Protein AF-A0A5P8MZU2-F1 (afdb_monomer)

Solvent-accessible surface area (backbone atoms only — not comparable to full-atom values): 10662 Å² total; per-residue (Å²): 140,54,66,59,59,52,41,50,42,53,51,51,53,41,40,53,37,47,75,73,67,48,86,67,67,41,42,65,72,54,52,28,72,77,60,72,51,82,67,59,71,64,50,54,49,48,49,47,51,51,34,34,77,65,49,28,29,47,77,43,78,38,92,89,39,94,90,37,60,27,39,41,60,28,73,61,26,42,52,19,61,76,69,71,58,64,85,74,77,79,74,48,75,88,65,54,61,59,54,83,59,49,71,67,55,52,49,51,46,52,52,46,51,52,52,45,49,53,51,54,73,71,43,96,62,54,73,69,55,44,52,54,37,50,53,37,51,52,50,34,56,57,39,61,74,39,98,75,48,55,50,49,59,36,51,52,48,66,64,28,71,72,46,69,72,42,90,75,39,65,64,52,53,48,52,47,50,48,56,46,54,55,38,62,76,108

Foldseek 3Di:
DALLVLLLLLLVVLLVCVVVPNPFWDWLVRSCVRSVDPDDSQSVVQSQVQCVVVVQKDWDADPPDVGIITIHGDPVNNVCNVVVNPPRPPDCLQPFDPQPDDPVLLVLLVVLLVVLLVLLVPDPDDPVLSVLLVVLSVVLNVQSPDPRRRRNVSLVSLPDPSSVPRPPSVVSNVVNVVSRNVSSVD

Radius of gyration: 19.71 Å; Cα contacts (8 Å, |Δi|>4): 193; chains: 1; bounding box: 48×36×48 Å

Nearest PDB structures (foldseek):
  8j9j-assembly1_A5  TM=4.894E-01  e=1.233E+00  Euglena gracilis
  7vzw-assembly1_H  TM=4.847E-01  e=1.595E+00  Sus scrofa
  7v2d-assembly1_H  TM=4.916E-01  e=1.861E+00  Sus scrofa
  7w4d-assembly1_H  TM=4.897E-01  e=2.171E+00  Sus scrofa
  8ba0-assembly1_V  TM=4.882E-01  e=2.955E+00  Drosophila melanogaster

pLDDT: mean 80.0, std 12.79, range [41.03, 95.12]

Mean predicted aligned error: 13.18 Å

Sequence (186 aa):
MSAKDDQIKILNYLYIRLNSGDKRYCTIPTIKKYTGLENNNQYILTLTDDLESSGLIITRQAYQMSGGRLFQITAAGFDAVQRGDIPVRADSAAWTGRFNLSEYQKSEIRRILREIRLVIESAKLSNAHTANAMALIESAEKLIETPDPLWPEIMRLLRSPTLAGVTGIAGLLMAIVQILMAAASS

Structure (mmCIF, N/CA/C/O backbone):
data_AF-A0A5P8MZU2-F1
#
_entry.id   AF-A0A5P8MZU2-F1
#
loop_
_atom_site.group_PDB
_atom_site.id
_atom_site.type_symbol
_atom_site.label_atom_id
_atom_site.label_alt_id
_atom_site.label_comp_id
_atom_site.label_asym_id
_atom_site.label_entity_id
_atom_site.label_seq_id
_atom_site.pdbx_PDB_ins_code
_atom_site.Cartn_x
_atom_site.Cartn_y
_atom_site.Cartn_z
_atom_site.occupancy
_atom_site.B_iso_or_equiv
_atom_site.auth_seq_id
_atom_site.auth_comp_id
_atom_site.auth_asym_id
_atom_site.auth_atom_id
_atom_site.pdbx_PDB_model_num
ATOM 1 N N . MET A 1 1 ? -0.187 -9.182 15.023 1.00 57.59 1 MET A N 1
ATOM 2 C CA . MET A 1 1 ? -1.099 -8.118 14.537 1.00 57.59 1 MET A CA 1
ATOM 3 C C . MET A 1 1 ? -1.427 -8.373 13.076 1.00 57.59 1 MET A C 1
ATOM 5 O O . MET A 1 1 ? -0.521 -8.269 12.249 1.00 57.59 1 MET A O 1
ATOM 9 N N . SER A 1 2 ? -2.670 -8.731 12.744 1.00 74.00 2 SER A N 1
ATOM 10 C CA . SER A 1 2 ? -3.089 -8.913 11.346 1.00 74.00 2 SER A CA 1
ATOM 11 C C . SER A 1 2 ? -3.746 -7.639 10.799 1.00 74.00 2 SER A C 1
ATOM 13 O O . SER A 1 2 ? -4.373 -6.892 11.545 1.00 74.00 2 SER A O 1
ATOM 15 N N . ALA A 1 3 ? -3.605 -7.377 9.497 1.00 75.69 3 ALA A N 1
ATOM 16 C CA . ALA A 1 3 ? -4.262 -6.232 8.858 1.00 75.69 3 ALA A CA 1
ATOM 17 C C . ALA A 1 3 ? -5.790 -6.301 8.959 1.00 75.69 3 ALA A C 1
ATOM 19 O O . ALA A 1 3 ? -6.444 -5.270 9.085 1.00 75.69 3 ALA A O 1
ATOM 20 N N . LYS A 1 4 ? -6.338 -7.520 9.000 1.00 81.25 4 LYS A N 1
ATOM 21 C C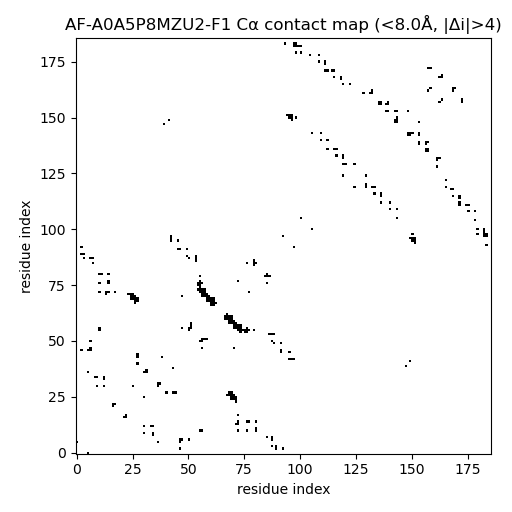A . LYS A 1 4 ? -7.753 -7.769 9.261 1.00 81.25 4 LYS A CA 1
ATOM 22 C C . LYS A 1 4 ? -8.168 -7.243 10.636 1.00 81.25 4 LYS A C 1
ATOM 24 O O . LYS A 1 4 ? -9.166 -6.536 10.735 1.00 81.25 4 LYS A O 1
ATOM 29 N N . ASP A 1 5 ? -7.397 -7.540 11.683 1.00 84.75 5 ASP A N 1
ATOM 30 C CA . ASP A 1 5 ? -7.691 -7.048 13.037 1.00 84.75 5 ASP A CA 1
ATOM 31 C C . ASP A 1 5 ? -7.644 -5.518 13.092 1.00 84.75 5 ASP A C 1
ATOM 33 O O . ASP A 1 5 ? -8.485 -4.884 13.727 1.00 84.75 5 ASP A O 1
ATOM 37 N N . ASP A 1 6 ? -6.684 -4.914 12.394 1.00 88.12 6 ASP A N 1
ATOM 38 C CA . ASP A 1 6 ? -6.532 -3.461 12.358 1.00 88.12 6 ASP A CA 1
ATOM 39 C C . ASP A 1 6 ? -7.652 -2.788 11.540 1.00 88.12 6 ASP A C 1
ATOM 41 O O . ASP A 1 6 ? -8.181 -1.760 11.961 1.00 88.12 6 ASP A O 1
ATOM 45 N N . GLN A 1 7 ? -8.106 -3.397 10.439 1.00 87.62 7 GLN A N 1
ATOM 46 C CA . GLN A 1 7 ? -9.302 -2.971 9.695 1.00 87.62 7 GLN A CA 1
ATOM 47 C C . GLN A 1 7 ? -10.560 -3.030 10.561 1.00 87.62 7 GLN A C 1
ATOM 49 O O . GLN A 1 7 ? -11.345 -2.081 10.577 1.00 87.62 7 GLN A O 1
ATOM 54 N N . ILE A 1 8 ? -10.727 -4.110 11.328 1.00 91.12 8 ILE A N 1
ATOM 55 C CA . ILE A 1 8 ? -11.845 -4.267 12.264 1.00 91.12 8 ILE A CA 1
ATOM 56 C C . ILE A 1 8 ? -11.788 -3.190 13.352 1.00 91.12 8 ILE A C 1
ATOM 58 O O . ILE A 1 8 ? -12.814 -2.586 13.660 1.00 91.12 8 ILE A O 1
ATOM 62 N N . LYS A 1 9 ? -10.608 -2.882 13.905 1.00 93.00 9 LYS A N 1
ATOM 63 C CA . LYS A 1 9 ? -10.446 -1.784 14.877 1.00 93.00 9 LYS A CA 1
ATOM 64 C C . LYS A 1 9 ? -10.861 -0.436 14.295 1.00 93.00 9 LYS A C 1
ATOM 66 O O . LYS A 1 9 ? -11.576 0.311 14.961 1.00 93.00 9 LYS A O 1
ATOM 71 N N . ILE A 1 10 ? -10.434 -0.132 13.067 1.00 92.88 10 ILE A N 1
ATOM 72 C CA . ILE A 1 10 ? -10.809 1.109 12.378 1.00 92.88 10 ILE A CA 1
ATOM 73 C C . ILE A 1 10 ? -12.328 1.164 12.188 1.00 92.88 10 ILE A C 1
ATOM 75 O O . ILE A 1 10 ? -12.949 2.146 12.591 1.00 92.88 10 ILE A O 1
ATOM 79 N N . LEU A 1 11 ? -12.944 0.109 11.649 1.00 93.56 11 LEU A N 1
ATOM 80 C CA . LEU A 1 11 ? -14.395 0.047 11.452 1.00 93.56 11 LEU A CA 1
ATOM 81 C C . LEU A 1 11 ? -15.176 0.192 12.757 1.00 93.56 11 LEU A C 1
ATOM 83 O O . LEU A 1 11 ? -16.101 0.998 12.819 1.00 93.56 11 LEU A O 1
ATOM 87 N N . ASN A 1 12 ? -14.782 -0.531 13.806 1.00 94.62 12 ASN A N 1
ATOM 88 C CA . ASN A 1 12 ? -15.423 -0.453 15.118 1.00 94.62 12 ASN A CA 1
ATOM 89 C C . ASN A 1 12 ? -15.339 0.956 15.704 1.00 94.62 12 ASN A C 1
ATOM 91 O O . ASN A 1 12 ? -16.318 1.459 16.252 1.00 94.62 12 ASN A O 1
ATOM 95 N N . TYR A 1 13 ? -14.195 1.623 15.558 1.00 95.12 13 TYR A N 1
ATOM 96 C CA . TYR A 1 13 ? -14.050 3.009 15.985 1.00 95.12 13 TYR A CA 1
ATOM 97 C C . TYR A 1 13 ? -15.006 3.948 15.232 1.00 95.12 13 TYR A C 1
ATOM 99 O O . TYR A 1 13 ? -15.692 4.763 15.857 1.00 95.12 13 TYR A O 1
ATOM 107 N N . LEU A 1 14 ? -15.090 3.824 13.904 1.00 94.50 14 LEU A N 1
ATOM 108 C CA . LEU A 1 14 ? -15.996 4.644 13.096 1.00 94.50 14 LEU A CA 1
ATOM 109 C C . LEU A 1 14 ? -17.471 4.354 13.416 1.00 94.50 14 LEU A C 1
ATOM 111 O O . LEU A 1 14 ? -18.270 5.287 13.496 1.00 94.50 14 LEU A O 1
ATOM 115 N N . TYR A 1 15 ? -17.811 3.086 13.655 1.00 94.31 15 TYR A N 1
ATOM 116 C CA . TYR A 1 15 ? -19.133 2.652 14.100 1.00 94.31 15 TYR A CA 1
ATOM 117 C C . TYR A 1 15 ? -19.507 3.287 15.442 1.00 94.31 15 TYR A C 1
ATOM 119 O O . TYR A 1 15 ? -20.537 3.951 15.526 1.00 94.31 15 TYR A O 1
ATOM 127 N N . ILE A 1 16 ? -18.657 3.155 16.470 1.00 93.81 16 ILE A N 1
ATOM 128 C CA . ILE A 1 16 ? -18.913 3.713 17.808 1.00 93.81 16 ILE A CA 1
ATOM 129 C C . ILE A 1 16 ? -19.152 5.220 17.723 1.00 93.81 16 ILE A C 1
ATOM 131 O O . ILE A 1 16 ? -20.052 5.732 18.383 1.00 93.81 16 ILE A O 1
ATOM 135 N N . ARG A 1 17 ? -18.378 5.932 16.895 1.00 92.06 17 ARG A N 1
ATOM 136 C CA . ARG A 1 17 ? -18.547 7.378 16.705 1.00 92.06 17 ARG A CA 1
ATOM 137 C C . ARG A 1 17 ? -19.864 7.751 16.053 1.00 92.06 17 ARG A C 1
ATOM 139 O O . ARG A 1 17 ? -20.526 8.669 16.530 1.00 92.06 17 ARG A O 1
ATOM 146 N N . LEU A 1 18 ? -20.248 7.060 14.983 1.00 91.44 18 LEU A N 1
ATOM 147 C CA . LEU A 1 18 ? -21.517 7.359 14.333 1.00 91.44 18 LEU A CA 1
ATOM 148 C C . LEU A 1 18 ? -22.696 6.988 15.246 1.00 91.44 18 LEU A C 1
ATOM 150 O O . LEU A 1 18 ? -23.641 7.766 15.366 1.00 91.44 18 LEU A O 1
ATOM 154 N N . ASN A 1 19 ? -22.600 5.853 15.946 1.00 91.75 19 ASN A N 1
ATOM 155 C CA . ASN A 1 19 ? -23.609 5.375 16.890 1.00 91.75 19 ASN A CA 1
ATOM 156 C C . ASN A 1 19 ? -23.753 6.287 18.123 1.00 91.75 19 ASN A C 1
ATOM 158 O O . ASN A 1 19 ? -24.846 6.422 18.663 1.00 91.75 19 ASN A O 1
ATOM 162 N N . SER A 1 20 ? -22.680 6.964 18.547 1.00 90.38 20 SER A N 1
ATOM 163 C CA . SER A 1 20 ? -22.725 7.977 19.613 1.00 90.38 20 SER A CA 1
ATOM 164 C C . SER A 1 20 ? -23.193 9.361 19.138 1.00 90.38 20 SER A C 1
ATOM 166 O O . SER A 1 20 ? -23.252 10.296 19.935 1.00 90.38 20 SER A O 1
ATOM 168 N N . GLY A 1 21 ? -23.552 9.500 17.857 1.00 87.00 21 GLY A N 1
ATOM 169 C CA . GLY A 1 21 ? -24.103 10.723 17.271 1.00 87.00 21 GLY A CA 1
ATOM 170 C C . GLY A 1 21 ? -23.078 11.650 16.608 1.00 87.00 21 GLY A C 1
ATOM 171 O O . GLY A 1 21 ? -23.464 12.697 16.083 1.00 87.00 21 GLY A O 1
ATOM 172 N N . ASP A 1 22 ? -21.790 11.292 16.570 1.00 87.69 22 ASP A N 1
ATOM 173 C CA . ASP A 1 22 ? -20.762 12.089 15.896 1.00 87.69 22 ASP A CA 1
ATOM 174 C C . ASP A 1 22 ? -20.708 11.776 14.393 1.00 87.69 22 ASP A C 1
ATOM 176 O O . ASP A 1 22 ? -20.112 10.799 13.943 1.00 87.69 22 ASP A O 1
ATOM 180 N N . LYS A 1 23 ? -21.324 12.658 13.600 1.00 85.31 23 LYS A N 1
ATOM 181 C CA . LYS A 1 23 ? -21.422 12.541 12.136 1.00 85.31 23 LYS A CA 1
ATOM 182 C C . LYS A 1 23 ? -20.243 13.164 11.381 1.00 85.31 23 LYS A C 1
ATOM 184 O O . LYS A 1 23 ? -20.313 13.304 10.160 1.00 85.31 23 LYS A O 1
ATOM 189 N N . ARG A 1 24 ? -19.184 13.602 12.067 1.00 84.38 24 ARG A N 1
ATOM 190 C CA . ARG A 1 24 ? -18.033 14.242 11.412 1.00 84.38 24 ARG A CA 1
ATOM 191 C C . ARG A 1 24 ? -17.098 13.199 10.819 1.00 84.38 24 ARG A C 1
ATOM 193 O O . ARG A 1 24 ? -16.871 12.145 11.408 1.00 84.38 24 ARG A O 1
ATOM 200 N N . TYR A 1 25 ? -16.477 13.552 9.701 1.00 87.56 25 TYR A N 1
ATOM 201 C CA . TYR A 1 25 ? -15.372 12.772 9.169 1.00 87.56 25 TYR A CA 1
ATOM 202 C C . TYR A 1 25 ? -14.169 12.813 10.122 1.00 87.56 25 TYR A C 1
ATOM 204 O O . TYR A 1 25 ? -13.961 13.786 10.853 1.00 87.56 25 TYR A O 1
ATOM 212 N N . CYS A 1 26 ? -13.353 11.765 10.106 1.00 88.62 26 CYS A N 1
ATOM 213 C CA . CYS A 1 26 ? -12.133 11.671 10.897 1.00 88.62 26 CYS A CA 1
ATOM 214 C C . CYS A 1 26 ? -10.877 11.745 10.032 1.00 88.62 26 CYS A C 1
ATOM 216 O O . CYS A 1 26 ? -10.901 11.417 8.854 1.00 88.62 26 CYS A O 1
ATOM 218 N N . THR A 1 27 ? -9.763 12.132 10.643 1.00 89.62 27 THR A N 1
ATOM 219 C CA . THR A 1 27 ? -8.429 12.118 10.030 1.00 89.62 27 THR A CA 1
ATOM 220 C C . THR A 1 27 ? -7.620 10.918 10.528 1.00 89.62 27 THR A C 1
ATOM 222 O O . THR A 1 27 ? -7.941 10.345 11.573 1.00 89.62 27 THR A O 1
ATOM 225 N N . ILE A 1 28 ? -6.523 10.580 9.841 1.00 88.12 28 ILE A N 1
ATOM 226 C CA . ILE A 1 28 ? -5.594 9.516 10.270 1.00 88.12 28 ILE A CA 1
ATOM 227 C C . ILE A 1 28 ? -5.093 9.721 11.711 1.00 88.12 28 ILE A C 1
ATOM 229 O O . ILE A 1 28 ? -5.202 8.775 12.488 1.00 88.12 28 ILE A O 1
ATOM 233 N N . PRO A 1 29 ? -4.626 10.919 12.137 1.00 88.88 29 PRO A N 1
ATOM 234 C CA . PRO A 1 29 ? -4.218 11.134 13.529 1.00 88.88 29 PRO A CA 1
ATOM 235 C C . PRO A 1 29 ? -5.313 10.794 14.541 1.00 88.88 29 PRO A C 1
ATOM 237 O O . PRO A 1 29 ? -5.033 10.265 15.615 1.00 88.88 29 PRO A O 1
ATOM 240 N N . THR A 1 30 ? -6.571 11.064 14.187 1.00 89.81 30 THR A N 1
ATOM 241 C CA . THR A 1 30 ? -7.709 10.754 15.053 1.00 89.81 30 THR A CA 1
ATOM 242 C C . THR A 1 30 ? -7.935 9.244 15.107 1.00 89.81 30 THR A C 1
ATOM 244 O O . THR A 1 30 ? -8.058 8.692 16.195 1.00 89.81 30 THR A O 1
ATOM 247 N N . ILE A 1 31 ? -7.918 8.556 13.961 1.00 91.00 31 ILE A N 1
ATOM 248 C CA . ILE A 1 31 ? -8.012 7.090 13.909 1.00 91.00 31 ILE A CA 1
ATOM 249 C C . ILE A 1 31 ? -6.915 6.461 14.775 1.00 91.00 31 ILE A C 1
ATOM 251 O O . ILE A 1 31 ? -7.237 5.674 15.663 1.00 91.00 31 ILE A O 1
ATOM 255 N N . LYS A 1 32 ? -5.647 6.850 14.592 1.00 91.38 32 LYS A N 1
ATOM 256 C CA . LYS A 1 32 ? -4.513 6.328 15.374 1.00 91.38 32 LYS A CA 1
ATOM 257 C C . LYS A 1 32 ? -4.725 6.510 16.878 1.00 91.38 32 LYS A C 1
ATOM 259 O O . LYS A 1 32 ? -4.676 5.536 17.624 1.00 91.38 32 LYS A O 1
ATOM 264 N N . LYS A 1 33 ? -5.079 7.730 17.302 1.00 92.12 33 LYS A N 1
ATOM 265 C CA . LYS A 1 33 ? -5.319 8.076 18.713 1.00 92.12 33 LYS A CA 1
ATOM 266 C C . LYS A 1 33 ? -6.355 7.176 19.396 1.00 92.12 33 LYS A C 1
ATOM 268 O O . LYS A 1 33 ? -6.180 6.851 20.563 1.00 92.12 33 LYS A O 1
ATOM 273 N N . TYR A 1 34 ? -7.437 6.811 18.707 1.00 92.94 34 TYR A N 1
ATOM 274 C CA . TYR A 1 34 ? -8.542 6.056 19.315 1.00 92.94 34 TYR A CA 1
ATOM 275 C C . TYR A 1 34 ? -8.505 4.547 19.047 1.00 92.94 34 TYR A C 1
ATOM 277 O O . TYR A 1 34 ? -9.192 3.798 19.734 1.00 92.94 34 TYR A O 1
ATOM 285 N N . THR A 1 35 ? -7.717 4.092 18.073 1.00 91.62 35 THR A N 1
ATOM 286 C CA . THR A 1 35 ? -7.541 2.660 17.775 1.00 91.62 35 THR A CA 1
ATOM 287 C C . THR A 1 35 ? -6.270 2.071 18.391 1.00 91.62 35 THR A C 1
ATOM 289 O O . THR A 1 35 ? -6.135 0.848 18.437 1.00 91.62 35 THR A O 1
ATOM 292 N N . GLY A 1 36 ? -5.338 2.917 18.855 1.00 89.56 36 GLY A N 1
ATOM 293 C CA . GLY A 1 36 ? -4.021 2.494 19.344 1.00 89.56 36 GLY A CA 1
ATOM 294 C C . GLY A 1 36 ? -3.119 1.940 18.236 1.00 89.56 36 GLY A C 1
ATOM 295 O O . GLY A 1 36 ? -2.187 1.189 18.510 1.00 89.56 36 GLY A O 1
ATOM 296 N N . LEU A 1 37 ? -3.434 2.239 16.970 1.00 86.56 37 LEU A N 1
ATOM 297 C CA . LEU A 1 37 ? -2.608 1.850 15.834 1.00 86.56 37 LEU A CA 1
ATOM 298 C C . LEU A 1 37 ? -1.420 2.806 15.730 1.00 86.56 37 LEU A C 1
ATOM 300 O O . LEU A 1 37 ? -1.577 3.963 15.343 1.00 86.56 37 LEU A O 1
ATOM 304 N N . GLU A 1 38 ? -0.230 2.304 16.045 1.00 83.62 38 GLU A N 1
ATOM 305 C CA . GLU A 1 38 ? 1.019 3.077 15.997 1.00 83.62 38 GLU A CA 1
ATOM 306 C C . GLU A 1 38 ? 1.681 3.076 14.611 1.00 83.62 38 GLU A C 1
ATOM 308 O O . GLU A 1 38 ? 2.630 3.819 14.363 1.00 83.62 38 GLU A O 1
ATOM 313 N N . ASN A 1 39 ? 1.146 2.291 13.674 1.00 81.25 39 ASN A N 1
ATOM 314 C CA . ASN A 1 39 ? 1.649 2.176 12.309 1.00 81.25 39 ASN A CA 1
ATOM 315 C C . ASN A 1 39 ? 1.709 3.529 11.576 1.00 81.25 39 ASN A C 1
ATOM 317 O O . ASN A 1 39 ? 1.030 4.501 11.930 1.00 81.25 39 ASN A O 1
ATOM 321 N N . ASN A 1 40 ? 2.521 3.591 10.521 1.00 77.12 40 ASN A N 1
ATOM 322 C CA . ASN A 1 40 ? 2.642 4.788 9.696 1.00 77.12 40 ASN A CA 1
ATOM 323 C C . ASN A 1 40 ? 1.296 5.193 9.053 1.00 77.12 40 ASN A C 1
ATOM 325 O O . ASN A 1 40 ? 0.340 4.418 8.967 1.00 77.12 40 ASN A O 1
ATOM 329 N N . ASN A 1 41 ? 1.204 6.445 8.601 1.00 80.56 41 ASN A N 1
ATOM 330 C CA . ASN A 1 41 ? -0.030 6.954 7.998 1.00 80.56 41 ASN A CA 1
ATOM 331 C C . ASN A 1 41 ? -0.386 6.212 6.700 1.00 80.56 41 ASN A C 1
ATOM 333 O O . ASN A 1 41 ? -1.566 6.061 6.398 1.00 80.56 41 ASN A O 1
ATOM 337 N N . GLN A 1 42 ? 0.615 5.717 5.967 1.00 73.00 42 GLN A N 1
ATOM 338 C CA . GLN A 1 42 ? 0.420 4.974 4.723 1.00 73.00 42 GLN A CA 1
ATOM 339 C C . GLN A 1 42 ? -0.269 3.624 4.947 1.00 73.00 42 GLN A C 1
ATOM 341 O O . GLN A 1 42 ? -1.123 3.212 4.162 1.00 73.00 42 GLN A O 1
ATOM 346 N N . TYR A 1 43 ? 0.052 2.95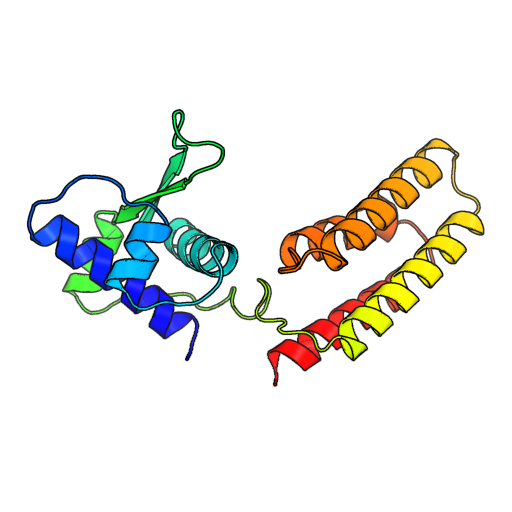8 6.050 1.00 76.25 43 TYR A N 1
ATOM 347 C CA . TYR A 1 43 ? -0.611 1.737 6.468 1.00 76.25 43 TYR A CA 1
ATOM 348 C C . TYR A 1 43 ? -2.089 2.003 6.727 1.00 76.25 43 TYR A C 1
ATOM 350 O O . TYR A 1 43 ? -2.941 1.324 6.165 1.00 76.25 43 TYR A O 1
ATOM 358 N N . ILE A 1 44 ? -2.406 3.049 7.497 1.00 83.88 44 ILE A N 1
ATOM 359 C CA . ILE A 1 44 ? -3.798 3.429 7.764 1.00 83.88 44 ILE A CA 1
ATOM 360 C C . ILE A 1 44 ? -4.524 3.810 6.467 1.00 83.88 44 ILE A C 1
ATOM 362 O O . ILE A 1 44 ? -5.667 3.395 6.275 1.00 83.88 44 ILE A O 1
ATOM 366 N N . LEU A 1 45 ? -3.866 4.538 5.556 1.00 82.88 45 LEU A N 1
ATOM 367 C CA . LEU A 1 45 ? -4.415 4.850 4.230 1.00 82.88 45 LEU A CA 1
ATOM 368 C C . LEU A 1 45 ? -4.761 3.589 3.455 1.00 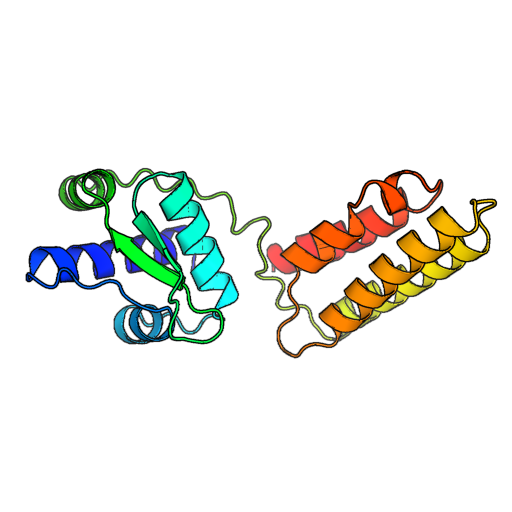82.88 45 LEU A C 1
ATOM 370 O O . LEU A 1 45 ? -5.859 3.480 2.934 1.00 82.88 45 LEU A O 1
ATOM 374 N N . THR A 1 46 ? -3.879 2.602 3.469 1.00 77.00 46 THR A N 1
ATOM 375 C CA . THR A 1 46 ? -4.151 1.360 2.759 1.00 77.00 46 THR A CA 1
ATOM 376 C C . THR A 1 46 ? -5.315 0.591 3.375 1.00 77.00 46 THR A C 1
ATOM 378 O O . THR A 1 46 ? -6.226 0.173 2.668 1.00 77.00 46 THR A O 1
ATOM 381 N N . LEU A 1 47 ? -5.331 0.433 4.703 1.00 83.31 47 LEU A N 1
ATOM 382 C CA . LEU A 1 47 ? -6.446 -0.250 5.359 1.00 83.31 47 LEU A CA 1
ATOM 383 C C . LEU A 1 47 ? -7.772 0.447 5.044 1.00 83.31 47 LEU A C 1
ATOM 385 O O . LEU A 1 47 ? -8.790 -0.214 4.883 1.00 83.31 47 LEU A O 1
ATOM 389 N N . THR A 1 48 ? -7.757 1.776 4.953 1.00 86.31 48 THR A N 1
ATOM 390 C CA . THR A 1 48 ? -8.943 2.565 4.613 1.00 86.31 48 THR A CA 1
ATOM 391 C C . THR A 1 48 ? -9.308 2.487 3.128 1.00 86.31 48 THR A C 1
ATOM 393 O O . THR A 1 48 ? -10.497 2.419 2.837 1.00 86.31 48 THR A O 1
ATOM 396 N N . ASP A 1 49 ? -8.349 2.380 2.209 1.00 82.75 49 ASP A N 1
ATOM 397 C CA . ASP A 1 49 ? -8.605 2.124 0.782 1.00 82.75 49 ASP A CA 1
ATOM 398 C C . ASP A 1 49 ? -9.292 0.764 0.554 1.00 82.75 49 ASP A C 1
ATOM 400 O O . ASP A 1 49 ? -10.218 0.658 -0.252 1.00 82.75 49 ASP A O 1
ATOM 404 N N . ASP A 1 50 ? -8.913 -0.269 1.309 1.00 82.25 50 ASP A N 1
ATOM 405 C CA . ASP A 1 50 ? -9.553 -1.593 1.238 1.00 82.25 50 ASP A CA 1
ATOM 406 C C . ASP A 1 50 ? -10.996 -1.560 1.739 1.00 82.25 50 ASP A C 1
ATOM 408 O O . ASP A 1 50 ? -11.909 -2.156 1.155 1.00 82.25 50 ASP A O 1
ATOM 412 N N . LEU A 1 51 ? -11.199 -0.855 2.853 1.00 87.12 51 LEU A N 1
ATOM 413 C CA . LEU A 1 51 ? -12.509 -0.656 3.453 1.00 87.12 51 LEU A CA 1
ATOM 414 C C . LEU A 1 51 ? -13.408 0.187 2.541 1.00 87.12 51 LEU A C 1
ATOM 416 O O . LEU A 1 51 ? -14.605 -0.087 2.453 1.00 87.12 51 LEU A O 1
ATOM 420 N N . GLU A 1 52 ? -12.846 1.181 1.852 1.00 86.69 52 GLU A N 1
ATOM 421 C CA . GLU A 1 52 ? -13.543 2.003 0.860 1.00 86.69 52 GLU A CA 1
ATOM 422 C C . GLU A 1 52 ? -13.911 1.174 -0.375 1.00 86.69 52 GLU A C 1
ATOM 424 O O . GLU A 1 52 ? -15.063 1.187 -0.802 1.00 86.69 52 GLU A O 1
ATOM 429 N N . SER A 1 53 ? -12.978 0.367 -0.888 1.00 79.25 53 SER A N 1
ATOM 430 C CA . SER A 1 53 ? -13.209 -0.549 -2.016 1.00 79.25 53 SER A CA 1
ATOM 431 C C . SER A 1 53 ? -14.279 -1.600 -1.707 1.00 79.25 53 SER A C 1
ATOM 433 O O . SER A 1 53 ? -15.015 -2.031 -2.594 1.00 79.25 53 SER A O 1
ATOM 435 N N . SER A 1 54 ? -14.399 -1.989 -0.436 1.00 82.12 54 SER A N 1
ATOM 436 C CA . SER A 1 54 ? -15.450 -2.886 0.063 1.00 82.12 54 SER A CA 1
ATOM 437 C C . SER A 1 54 ? -16.767 -2.157 0.377 1.00 82.12 54 SER A C 1
ATOM 439 O O . SER A 1 54 ? -17.724 -2.781 0.831 1.00 82.12 54 SER A O 1
ATOM 441 N N . GLY A 1 55 ? -16.829 -0.838 0.170 1.00 84.19 55 GLY A N 1
ATOM 442 C CA . GLY A 1 55 ? -18.004 -0.004 0.421 1.00 84.19 55 GLY A CA 1
ATOM 443 C C . GLY A 1 55 ? -18.340 0.199 1.900 1.00 84.19 55 GLY A C 1
ATOM 444 O O . GLY A 1 55 ? -19.434 0.667 2.210 1.00 84.19 55 GLY A O 1
ATOM 445 N N . LEU A 1 56 ? -17.438 -0.150 2.823 1.00 89.94 56 LEU A N 1
ATOM 446 C CA . LEU A 1 56 ? -17.663 -0.086 4.274 1.00 89.94 56 LEU A CA 1
ATOM 447 C C . LEU A 1 56 ? -17.367 1.305 4.849 1.00 89.94 56 LEU A C 1
ATOM 449 O O . LEU A 1 56 ? -17.936 1.698 5.869 1.00 89.94 56 LEU A O 1
ATOM 453 N N . ILE A 1 57 ? -16.503 2.072 4.185 1.00 92.25 57 ILE A N 1
ATOM 454 C CA . ILE A 1 57 ? -16.241 3.477 4.510 1.00 92.25 57 ILE A CA 1
ATOM 455 C C . ILE A 1 57 ? -16.314 4.345 3.252 1.00 92.25 57 ILE A C 1
ATOM 457 O O . ILE A 1 57 ? -16.284 3.842 2.134 1.00 92.25 57 ILE A O 1
ATOM 461 N N . ILE A 1 58 ? -16.391 5.656 3.447 1.00 88.12 58 ILE A N 1
ATOM 462 C CA . ILE A 1 58 ? -16.276 6.667 2.398 1.00 88.12 58 ILE A CA 1
ATOM 463 C C . ILE A 1 58 ? -15.149 7.639 2.742 1.00 88.12 58 ILE A C 1
ATOM 465 O O . ILE A 1 58 ? -15.005 8.036 3.908 1.00 88.12 58 ILE A O 1
ATOM 469 N N . THR A 1 59 ? -14.374 8.050 1.732 1.00 86.94 59 THR A N 1
ATOM 470 C CA . THR A 1 59 ? -13.345 9.080 1.888 1.00 86.9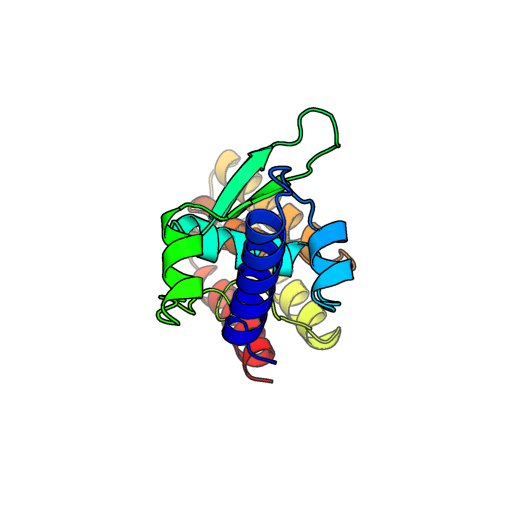4 59 THR A CA 1
ATOM 471 C C . THR A 1 59 ? -13.711 10.410 1.229 1.00 86.94 59 THR A C 1
ATOM 473 O O . THR A 1 59 ? -14.449 10.482 0.247 1.00 86.94 59 THR A O 1
ATOM 476 N N . ARG A 1 60 ? -13.205 11.511 1.793 1.00 82.12 60 ARG A N 1
ATOM 477 C CA . ARG A 1 60 ? -13.231 12.850 1.184 1.00 82.12 60 ARG A CA 1
ATOM 478 C C . ARG A 1 60 ? -11.856 13.495 1.274 1.00 82.12 60 ARG A C 1
ATOM 480 O O . ARG A 1 60 ? -11.119 13.258 2.229 1.00 82.12 60 ARG A O 1
ATOM 487 N N . GLN A 1 61 ? -11.517 14.349 0.313 1.00 76.12 61 GLN A N 1
ATOM 488 C CA . GLN A 1 61 ? -10.325 15.187 0.437 1.00 76.12 61 GLN A CA 1
ATOM 489 C C . GLN A 1 61 ? -10.573 16.348 1.406 1.00 76.12 61 GLN A C 1
ATOM 491 O O . GLN A 1 61 ? -11.609 17.014 1.352 1.00 76.12 61 GLN A O 1
ATOM 496 N N . ALA A 1 62 ? -9.614 16.601 2.295 1.00 69.38 62 ALA A N 1
ATOM 497 C CA . ALA A 1 62 ? -9.610 17.775 3.153 1.00 69.38 62 ALA A CA 1
ATOM 498 C C . ALA A 1 62 ? -9.046 18.973 2.375 1.00 69.38 62 ALA A C 1
ATOM 500 O O . ALA A 1 62 ? -7.843 19.202 2.367 1.00 69.38 62 ALA A O 1
ATOM 501 N N . TYR A 1 63 ? -9.910 19.779 1.755 1.00 49.72 63 TYR A N 1
ATOM 502 C CA . TYR A 1 63 ? -9.489 20.962 0.983 1.00 49.72 63 TYR A CA 1
ATOM 503 C C . TYR A 1 63 ? -8.700 22.012 1.794 1.00 49.72 63 TYR A C 1
ATOM 505 O O . TYR A 1 63 ? -8.009 22.839 1.210 1.00 49.72 63 TYR A O 1
ATOM 513 N N . GLN A 1 64 ? -8.787 21.990 3.129 1.00 49.72 64 GLN A N 1
ATOM 514 C CA . GLN A 1 64 ? -8.116 22.946 4.024 1.00 49.72 64 GLN A CA 1
ATOM 515 C C . GLN A 1 64 ? -6.882 22.377 4.743 1.00 49.72 64 GLN A C 1
ATOM 517 O O . GLN A 1 64 ? -6.179 23.118 5.423 1.00 49.72 64 GLN A O 1
ATOM 522 N N . MET A 1 65 ? -6.598 21.079 4.609 1.00 48.66 65 MET A N 1
ATOM 523 C CA . MET A 1 65 ? -5.424 20.447 5.213 1.00 48.66 65 MET A CA 1
ATOM 524 C C . MET A 1 65 ? -4.566 19.878 4.092 1.00 48.66 65 MET A C 1
ATOM 526 O O . MET A 1 65 ? -5.011 18.963 3.408 1.00 48.66 65 MET A O 1
ATOM 530 N N . SER A 1 66 ? -3.356 20.414 3.914 1.00 41.03 66 SER A N 1
ATOM 531 C CA . SER A 1 66 ? -2.353 19.926 2.956 1.00 41.03 66 SER A CA 1
ATOM 532 C C . SER A 1 66 ? -2.362 18.388 2.860 1.00 41.03 66 SER A C 1
ATOM 534 O O . SER A 1 66 ? -1.926 17.702 3.783 1.00 41.03 66 SER A O 1
ATOM 536 N N . GLY A 1 67 ? -2.946 17.850 1.781 1.00 51.66 67 GLY A N 1
ATOM 537 C CA . GLY A 1 67 ? -2.944 16.420 1.445 1.00 51.66 67 GLY A CA 1
ATOM 538 C C . GLY A 1 67 ? -3.739 15.466 2.354 1.00 51.66 67 GLY A C 1
ATOM 539 O O . GLY A 1 67 ? -3.551 14.256 2.251 1.00 51.66 67 GLY A O 1
ATOM 540 N N . GLY A 1 68 ? -4.606 15.948 3.250 1.00 65.31 68 GLY A N 1
ATOM 541 C CA . GLY A 1 68 ? -5.323 15.078 4.195 1.00 65.31 68 GLY A CA 1
ATOM 542 C C . GLY A 1 68 ? -6.542 14.358 3.594 1.00 65.31 68 GLY A C 1
ATOM 543 O O . GLY A 1 68 ? -7.374 14.985 2.940 1.00 65.31 68 GLY A O 1
ATOM 544 N N . ARG A 1 69 ? -6.712 13.057 3.876 1.00 80.44 69 ARG A N 1
ATOM 545 C CA . ARG A 1 69 ? -7.970 12.315 3.650 1.00 80.44 69 ARG A CA 1
ATOM 546 C C . ARG A 1 69 ? -8.832 12.280 4.916 1.00 80.44 69 ARG A C 1
ATOM 548 O O . ARG A 1 69 ? -8.329 12.185 6.038 1.00 80.44 69 ARG A O 1
ATOM 555 N N . LEU A 1 70 ? -10.138 12.379 4.703 1.00 88.50 70 LEU A N 1
ATOM 556 C CA . LEU A 1 70 ? -11.198 12.345 5.700 1.00 88.50 70 LEU A CA 1
ATOM 557 C C . LEU A 1 70 ? -12.000 11.056 5.537 1.00 88.50 70 LEU A C 1
ATOM 559 O O . LEU A 1 70 ? -12.378 10.742 4.416 1.00 88.50 70 LEU A O 1
ATOM 563 N N . PHE A 1 71 ? -12.297 10.349 6.626 1.00 91.81 71 PHE A N 1
ATOM 564 C CA . PHE A 1 71 ? -12.952 9.033 6.597 1.00 91.81 71 PHE A CA 1
ATOM 565 C C . PHE A 1 71 ? -14.261 9.040 7.390 1.00 91.81 71 PHE A C 1
ATOM 567 O O . PHE A 1 71 ? -14.365 9.710 8.420 1.00 91.81 71 PHE A O 1
ATOM 574 N N . GLN A 1 72 ? -15.252 8.282 6.931 1.00 93.06 72 GLN A N 1
ATOM 575 C CA . GLN A 1 72 ? -16.514 8.049 7.635 1.00 93.06 72 GLN A CA 1
ATOM 576 C C . GLN A 1 72 ? -17.055 6.656 7.289 1.00 93.06 72 GLN A C 1
ATOM 578 O O . GLN A 1 72 ? -16.842 6.177 6.181 1.00 93.06 72 GLN A O 1
ATOM 583 N N . ILE A 1 73 ? -17.753 6.001 8.219 1.00 94.12 73 ILE A N 1
ATOM 584 C CA . ILE A 1 73 ? -18.418 4.717 7.952 1.00 94.12 73 ILE A CA 1
ATOM 585 C C . ILE A 1 73 ? -19.647 4.912 7.054 1.00 94.12 73 ILE A C 1
ATOM 587 O O . ILE A 1 73 ? -20.373 5.898 7.197 1.00 94.12 73 ILE A O 1
ATOM 591 N N . THR A 1 74 ? -19.884 3.987 6.125 1.00 92.69 74 THR A N 1
ATOM 592 C CA . THR A 1 74 ? -21.109 3.978 5.309 1.00 92.69 74 THR A CA 1
ATOM 593 C C . THR A 1 74 ? -22.255 3.277 6.044 1.00 92.69 74 THR A C 1
ATOM 595 O O . THR A 1 74 ? -22.044 2.628 7.067 1.00 92.69 74 THR A O 1
ATOM 598 N N . ALA A 1 75 ? -23.476 3.352 5.504 1.00 90.12 75 ALA A N 1
ATOM 599 C CA . ALA A 1 75 ? -24.597 2.550 6.005 1.00 90.12 75 ALA A CA 1
ATOM 600 C C . ALA A 1 75 ? -24.292 1.040 5.932 1.00 90.12 75 ALA A C 1
ATOM 602 O O . ALA A 1 75 ? -24.487 0.323 6.906 1.00 90.12 75 ALA A O 1
ATOM 603 N N . ALA A 1 76 ? -23.705 0.581 4.821 1.00 89.50 76 ALA A N 1
ATOM 604 C CA . ALA A 1 76 ? -23.303 -0.815 4.659 1.00 89.50 76 ALA A CA 1
ATOM 605 C C . ALA A 1 76 ? -22.246 -1.240 5.692 1.00 89.50 76 ALA A C 1
ATOM 607 O O . ALA A 1 76 ? -22.354 -2.318 6.273 1.00 89.50 76 ALA A O 1
ATOM 608 N N . GLY A 1 77 ? -21.254 -0.383 5.962 1.00 90.44 77 GLY A N 1
ATOM 609 C CA . GLY A 1 77 ? -20.258 -0.626 7.005 1.00 90.44 77 GLY A CA 1
ATOM 610 C C . GLY A 1 77 ? -20.862 -0.666 8.406 1.00 90.44 77 GLY A C 1
ATOM 611 O O . GLY A 1 77 ? -20.496 -1.523 9.208 1.00 90.44 77 GLY A O 1
ATOM 612 N N . PHE A 1 78 ? -21.813 0.224 8.691 1.00 92.44 78 PHE A N 1
ATOM 613 C CA . PHE A 1 78 ? -22.524 0.260 9.966 1.00 92.44 78 PHE A CA 1
ATOM 614 C C . PHE A 1 78 ? -23.297 -1.043 10.207 1.00 92.44 78 PHE A C 1
ATOM 616 O O . PHE A 1 78 ? -23.111 -1.686 11.241 1.00 92.44 78 PHE A O 1
ATOM 623 N N . ASP A 1 79 ? -24.081 -1.479 9.220 1.00 90.44 79 ASP A N 1
ATOM 624 C CA . ASP A 1 79 ? -24.863 -2.715 9.300 1.00 90.44 79 ASP A CA 1
ATOM 625 C C . ASP A 1 79 ? -23.974 -3.964 9.386 1.00 90.44 79 ASP A C 1
ATOM 627 O O . ASP A 1 79 ? -24.352 -4.954 10.016 1.00 90.44 79 ASP A O 1
ATOM 631 N N . ALA A 1 80 ? -22.810 -3.946 8.729 1.00 88.81 80 ALA A N 1
ATOM 632 C CA . ALA A 1 80 ? -21.834 -5.034 8.770 1.00 88.81 80 ALA A CA 1
ATOM 633 C C . ALA A 1 80 ? -21.245 -5.206 10.178 1.00 88.81 80 ALA A C 1
ATOM 635 O O . ALA A 1 80 ? -21.202 -6.317 10.707 1.00 88.81 80 ALA A O 1
ATOM 636 N N . VAL A 1 81 ? -20.860 -4.099 10.828 1.00 91.50 81 VAL A N 1
ATOM 637 C CA . VAL A 1 81 ? -20.377 -4.119 12.218 1.00 91.50 81 VAL A CA 1
ATOM 638 C C . VAL A 1 81 ? -21.489 -4.554 13.174 1.00 91.50 81 VAL A C 1
ATOM 640 O O . VAL A 1 81 ? -21.258 -5.410 14.026 1.00 91.50 81 VAL A O 1
ATOM 643 N N . GLN A 1 82 ? -22.708 -4.029 13.011 1.00 90.50 82 GLN A N 1
ATOM 644 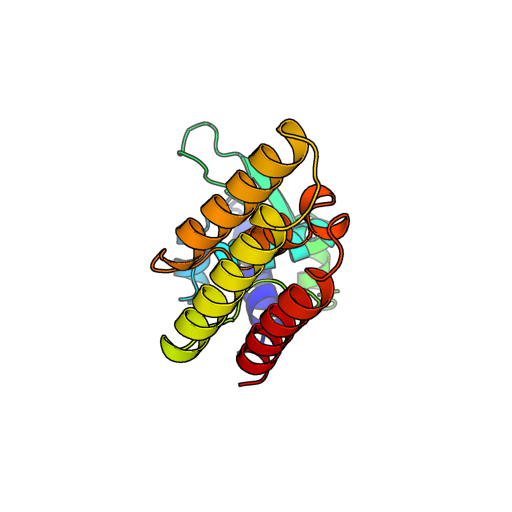C CA . GLN A 1 82 ? -23.841 -4.347 13.885 1.00 90.50 82 GLN A CA 1
ATOM 645 C C . GLN A 1 82 ? -24.245 -5.828 13.828 1.00 90.50 82 GLN A C 1
ATOM 647 O O . GLN A 1 82 ? -24.612 -6.408 14.850 1.00 90.50 82 GLN A O 1
ATOM 652 N N . ARG A 1 83 ? -24.168 -6.451 12.647 1.00 89.00 83 ARG A N 1
ATOM 653 C CA . ARG A 1 83 ? -24.490 -7.874 12.448 1.00 89.00 83 ARG A CA 1
ATOM 654 C C . ARG A 1 83 ? -23.328 -8.819 12.764 1.00 89.00 83 ARG A C 1
ATOM 656 O O . ARG A 1 83 ? -23.526 -10.029 12.759 1.00 89.00 83 ARG A O 1
ATOM 663 N N . GLY A 1 84 ? -22.130 -8.287 13.019 1.00 84.31 84 GLY A N 1
ATOM 664 C CA . GLY A 1 84 ? -20.909 -9.078 13.197 1.00 84.31 84 GLY A CA 1
ATOM 665 C C . GLY A 1 84 ? -20.416 -9.761 11.915 1.00 84.31 84 GLY A C 1
ATOM 666 O O . GLY A 1 84 ? -19.479 -10.554 11.971 1.00 84.31 84 GLY A O 1
ATOM 667 N N . ASP A 1 85 ? -21.019 -9.446 10.769 1.00 83.69 85 ASP A N 1
ATOM 668 C CA . ASP A 1 85 ? -20.657 -9.972 9.456 1.00 83.69 85 ASP A CA 1
ATOM 669 C C . ASP A 1 85 ? -19.905 -8.885 8.693 1.00 83.69 85 ASP A C 1
ATOM 671 O O . ASP A 1 85 ? -20.474 -8.125 7.908 1.00 83.69 85 ASP A O 1
ATOM 675 N N . ILE A 1 86 ? -18.619 -8.747 9.019 1.00 79.88 86 ILE A N 1
ATOM 676 C CA . ILE A 1 86 ? -17.743 -7.769 8.383 1.00 79.88 86 ILE A CA 1
ATOM 677 C C . ILE A 1 86 ? -17.018 -8.473 7.230 1.00 79.88 86 ILE A C 1
ATOM 679 O O . ILE A 1 86 ? -16.092 -9.253 7.493 1.00 79.88 86 ILE A O 1
ATOM 683 N N . PRO A 1 87 ? -17.372 -8.191 5.959 1.00 70.06 87 PRO A N 1
ATOM 684 C CA . PRO A 1 87 ? -16.736 -8.794 4.795 1.00 70.06 87 PRO A CA 1
ATOM 685 C C . PRO A 1 87 ? -15.384 -8.120 4.535 1.00 70.06 87 PRO A C 1
ATOM 687 O O . PRO A 1 87 ? -15.155 -7.504 3.496 1.00 70.06 87 PRO A O 1
ATOM 690 N N . VAL A 1 88 ? -14.476 -8.202 5.508 1.00 65.75 88 VAL A N 1
ATOM 691 C CA . VAL A 1 88 ? -13.109 -7.717 5.358 1.00 65.75 88 VAL A CA 1
ATOM 692 C C . VAL A 1 88 ? -12.391 -8.663 4.404 1.00 65.75 88 VAL A C 1
ATOM 694 O O . VAL A 1 88 ? -11.945 -9.745 4.795 1.00 65.75 88 VAL A O 1
ATOM 697 N N . ARG A 1 89 ? -12.296 -8.264 3.135 1.00 60.38 89 ARG A N 1
ATOM 698 C CA . ARG A 1 89 ? -11.403 -8.901 2.169 1.00 60.38 89 ARG A CA 1
ATOM 699 C C . ARG A 1 89 ? -9.983 -8.477 2.520 1.00 60.38 89 ARG A C 1
ATOM 701 O O . ARG A 1 89 ? -9.537 -7.400 2.148 1.00 60.38 89 ARG A O 1
ATOM 708 N N . ALA A 1 90 ? -9.295 -9.299 3.304 1.00 54.00 90 ALA A N 1
ATOM 709 C CA . ALA A 1 90 ? -7.874 -9.103 3.532 1.00 54.00 90 ALA A CA 1
ATOM 710 C C . ALA A 1 90 ? -7.129 -9.456 2.240 1.00 54.00 90 ALA A C 1
ATOM 712 O O . ALA A 1 90 ? -6.947 -10.638 1.968 1.00 54.00 90 ALA A O 1
ATOM 713 N N . ASP A 1 91 ? -6.717 -8.454 1.458 1.00 52.22 91 ASP A N 1
ATOM 714 C CA . ASP A 1 91 ? -5.756 -8.687 0.369 1.00 52.22 91 ASP A CA 1
ATOM 715 C C . ASP A 1 91 ? -4.842 -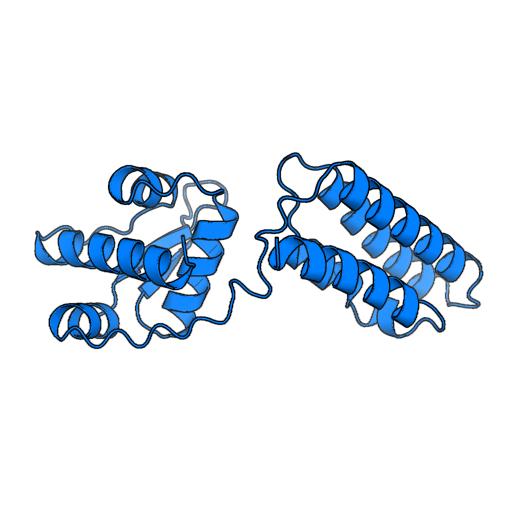7.496 0.028 1.00 52.22 91 ASP A C 1
ATOM 717 O O . ASP A 1 91 ? -4.383 -7.351 -1.099 1.00 52.22 91 ASP A O 1
ATOM 721 N N . SER A 1 92 ? -4.535 -6.635 1.001 1.00 46.69 92 SER A N 1
ATOM 722 C CA . SER A 1 92 ? -3.585 -5.529 0.755 1.00 46.69 92 SER A CA 1
ATOM 723 C C . SER A 1 92 ? -2.350 -5.603 1.626 1.00 46.69 92 SER A C 1
ATOM 725 O O . SER A 1 92 ? -1.286 -5.162 1.213 1.00 46.69 92 SER A O 1
ATOM 727 N N . ALA A 1 93 ? -2.412 -6.287 2.771 1.00 43.81 93 ALA A N 1
ATOM 728 C CA . ALA A 1 93 ? -1.229 -6.554 3.592 1.00 43.81 93 ALA A CA 1
ATOM 729 C C . ALA A 1 93 ? -0.136 -7.340 2.848 1.00 43.81 93 ALA A C 1
ATOM 731 O O . ALA A 1 93 ? 1.035 -7.219 3.199 1.00 43.81 93 ALA A O 1
ATOM 732 N N . ALA A 1 94 ? -0.509 -8.107 1.817 1.00 43.59 94 ALA A N 1
ATOM 733 C CA . ALA A 1 94 ? 0.442 -8.782 0.947 1.00 43.59 94 ALA A CA 1
ATOM 734 C C . ALA A 1 94 ? 1.243 -7.793 0.078 1.00 43.59 94 ALA A C 1
ATOM 736 O O . ALA A 1 94 ? 2.397 -8.072 -0.244 1.00 43.59 94 ALA A O 1
ATOM 737 N N . TRP A 1 95 ? 0.667 -6.641 -0.299 1.00 42.34 95 TRP A N 1
ATOM 738 C CA . TRP A 1 95 ? 1.195 -5.777 -1.366 1.00 42.34 95 TRP A CA 1
ATOM 739 C C . TRP A 1 95 ? 1.475 -4.319 -0.961 1.00 42.34 95 TRP A C 1
ATOM 741 O O . TRP A 1 95 ? 2.140 -3.616 -1.723 1.00 42.34 95 TRP A O 1
ATOM 751 N N . THR A 1 96 ? 1.038 -3.845 0.213 1.00 43.94 96 THR A N 1
ATOM 752 C CA . THR A 1 96 ? 1.015 -2.398 0.523 1.00 43.94 96 THR A CA 1
ATOM 753 C C . THR A 1 96 ? 1.908 -1.919 1.670 1.00 43.94 96 THR A C 1
ATOM 755 O O . THR A 1 96 ? 1.713 -0.836 2.216 1.00 43.94 96 THR A O 1
ATOM 758 N N . GLY A 1 97 ? 2.987 -2.646 1.961 1.00 48.66 97 GLY A N 1
ATOM 759 C CA . GLY A 1 97 ? 4.119 -2.049 2.677 1.00 48.66 97 GLY A CA 1
ATOM 760 C C . GLY A 1 97 ? 4.143 -2.298 4.181 1.00 48.66 97 GLY A C 1
ATOM 761 O O . GLY A 1 97 ? 4.262 -1.371 4.977 1.00 48.66 97 GLY A O 1
ATOM 762 N N . ARG A 1 98 ? 4.174 -3.576 4.566 1.00 48.91 98 ARG A N 1
ATOM 763 C CA . ARG A 1 98 ? 4.860 -4.015 5.792 1.00 48.91 98 ARG A CA 1
ATOM 764 C C . ARG A 1 98 ? 6.294 -4.451 5.498 1.00 48.91 98 ARG A C 1
ATOM 766 O O . ARG A 1 98 ? 6.765 -5.437 6.042 1.00 48.91 98 ARG A O 1
ATOM 773 N N . PHE A 1 99 ? 7.003 -3.747 4.625 1.00 55.34 99 PHE A N 1
ATOM 774 C CA . PHE A 1 99 ? 8.415 -4.045 4.438 1.00 55.34 99 PHE A CA 1
ATOM 775 C C . PHE A 1 99 ? 9.192 -3.170 5.415 1.00 55.34 99 PHE A C 1
ATOM 777 O O . PHE A 1 99 ? 9.677 -2.097 5.055 1.00 55.34 99 PHE A O 1
ATOM 784 N N . ASN A 1 100 ? 9.282 -3.612 6.675 1.00 60.25 100 ASN A N 1
ATOM 785 C CA . ASN A 1 100 ? 10.297 -3.084 7.582 1.00 60.25 100 ASN A CA 1
ATOM 786 C C . ASN A 1 100 ? 11.648 -3.647 7.130 1.00 60.25 100 ASN A C 1
ATOM 788 O O . ASN A 1 100 ? 12.192 -4.578 7.718 1.00 60.25 100 ASN A O 1
ATOM 792 N N . LEU A 1 101 ? 12.113 -3.160 5.979 1.00 70.06 101 LEU A N 1
ATOM 793 C CA . LEU A 1 101 ? 13.328 -3.649 5.357 1.00 70.06 101 LEU A CA 1
ATOM 794 C C . LEU A 1 101 ? 14.491 -3.209 6.215 1.00 70.06 101 LEU A C 1
ATOM 796 O O . LEU A 1 101 ? 14.668 -2.019 6.488 1.00 70.06 101 LEU A O 1
ATOM 800 N N . SER A 1 102 ? 15.307 -4.185 6.579 1.00 79.81 102 SER A N 1
ATOM 801 C CA . SER A 1 102 ? 16.634 -3.918 7.102 1.00 79.81 102 SER A CA 1
ATOM 802 C C . SER A 1 102 ? 17.401 -3.005 6.142 1.00 79.81 102 SER A C 1
ATOM 804 O O . SER A 1 102 ? 17.210 -3.042 4.922 1.00 79.81 102 SER A O 1
ATOM 806 N N . GLU A 1 103 ? 18.330 -2.218 6.680 1.00 81.00 103 GLU A N 1
ATOM 807 C CA . GLU A 1 103 ? 19.225 -1.399 5.855 1.00 81.00 103 GLU A CA 1
ATOM 808 C C . GLU A 1 103 ? 20.000 -2.240 4.829 1.00 81.00 103 GLU A C 1
ATOM 810 O O . GLU A 1 103 ? 20.261 -1.780 3.717 1.00 81.00 103 GLU A O 1
ATOM 815 N N . TYR A 1 104 ? 20.269 -3.511 5.148 1.00 84.06 104 TYR A N 1
ATOM 816 C CA . TYR A 1 104 ? 20.815 -4.477 4.201 1.00 84.06 104 TYR A CA 1
ATOM 817 C C . TYR A 1 104 ? 19.882 -4.705 3.003 1.00 84.06 104 TYR A C 1
ATOM 819 O O . TYR A 1 104 ? 20.293 -4.522 1.858 1.00 84.06 104 TYR A O 1
ATOM 827 N N . GLN A 1 105 ? 18.606 -5.016 3.237 1.00 84.19 105 GLN A N 1
ATOM 828 C CA . GLN A 1 105 ? 17.639 -5.216 2.155 1.00 84.19 105 GLN A CA 1
ATOM 829 C C . GLN A 1 105 ? 17.427 -3.936 1.332 1.00 84.19 105 GLN A C 1
ATOM 831 O O . GLN A 1 105 ? 17.360 -4.002 0.105 1.00 84.19 105 GLN A O 1
ATOM 836 N N . LYS A 1 106 ? 17.401 -2.757 1.970 1.00 83.06 106 LYS A N 1
ATOM 837 C CA . LYS A 1 106 ? 17.372 -1.474 1.245 1.00 83.06 106 LYS A CA 1
ATOM 838 C C . LYS A 1 106 ? 18.632 -1.265 0.401 1.00 83.06 106 LYS A C 1
ATOM 840 O O . LYS A 1 106 ? 18.549 -0.728 -0.701 1.00 83.06 106 LYS A O 1
ATOM 845 N N . SER A 1 107 ? 19.806 -1.669 0.893 1.00 87.12 107 SER A N 1
ATOM 846 C CA . SER A 1 107 ? 21.061 -1.593 0.132 1.00 87.12 107 SER A CA 1
ATOM 847 C C . SER A 1 107 ? 21.061 -2.515 -1.091 1.00 87.12 107 SER A C 1
ATOM 849 O O . SER A 1 107 ? 21.479 -2.084 -2.165 1.00 87.12 107 SER A O 1
ATOM 851 N N . GLU A 1 108 ? 20.488 -3.718 -0.979 1.00 89.62 108 GLU A N 1
ATOM 852 C CA . GLU A 1 108 ? 20.339 -4.638 -2.111 1.00 89.62 108 GLU A CA 1
ATOM 853 C C . GLU A 1 108 ? 19.362 -4.100 -3.156 1.00 89.62 108 GLU A C 1
ATOM 855 O O . GLU A 1 108 ? 19.666 -4.117 -4.347 1.00 89.62 108 GLU A O 1
ATOM 860 N N . ILE A 1 109 ? 18.227 -3.532 -2.735 1.00 87.88 109 ILE A N 1
ATOM 861 C CA . ILE A 1 109 ? 17.295 -2.893 -3.673 1.00 87.88 109 ILE A CA 1
ATOM 862 C C . ILE A 1 109 ? 17.993 -1.737 -4.409 1.00 87.88 109 ILE A C 1
ATOM 864 O O . ILE A 1 109 ? 17.869 -1.630 -5.627 1.00 87.88 109 ILE A O 1
ATOM 868 N N . ARG A 1 110 ? 18.794 -0.914 -3.716 1.00 89.56 110 ARG A N 1
ATOM 869 C CA . ARG A 1 110 ? 19.588 0.152 -4.357 1.00 89.56 110 ARG A CA 1
ATOM 870 C C . ARG A 1 110 ? 20.611 -0.392 -5.348 1.00 89.56 110 ARG A C 1
ATOM 872 O O . ARG A 1 110 ? 20.771 0.182 -6.423 1.00 89.56 110 ARG A O 1
ATOM 879 N N . ARG A 1 111 ? 21.287 -1.495 -5.018 1.00 93.44 111 ARG A N 1
ATOM 880 C CA . ARG A 1 111 ? 22.204 -2.172 -5.944 1.00 93.44 111 ARG A CA 1
ATOM 881 C C . ARG A 1 111 ? 21.468 -2.596 -7.217 1.00 93.44 111 ARG A C 1
ATOM 883 O O . ARG A 1 111 ? 21.936 -2.287 -8.308 1.00 93.44 111 ARG A O 1
ATOM 890 N N . ILE A 1 112 ? 20.294 -3.211 -7.080 1.00 91.31 112 ILE A N 1
ATOM 891 C CA . ILE A 1 112 ? 19.485 -3.654 -8.221 1.00 91.31 112 ILE A CA 1
ATOM 892 C C . ILE A 1 112 ? 19.002 -2.465 -9.067 1.00 91.31 112 ILE A C 1
ATOM 894 O O . ILE A 1 112 ? 19.048 -2.531 -10.292 1.00 91.31 112 ILE A O 1
ATOM 898 N N . LEU A 1 113 ? 18.592 -1.348 -8.456 1.00 91.56 113 LEU A N 1
ATOM 899 C CA . LEU A 1 113 ? 18.208 -0.144 -9.208 1.00 91.56 113 LEU A CA 1
ATOM 900 C C . LEU A 1 113 ? 19.365 0.438 -10.028 1.00 91.56 113 LEU A C 1
ATOM 902 O O . LEU A 1 113 ? 19.157 0.851 -11.170 1.00 91.56 113 LEU A O 1
ATOM 906 N N . ARG A 1 114 ? 20.591 0.406 -9.494 1.00 92.50 114 ARG A N 1
ATOM 907 C CA . ARG A 1 114 ? 21.793 0.797 -10.248 1.00 92.50 114 ARG A CA 1
ATOM 908 C C . ARG A 1 114 ? 22.064 -0.144 -11.420 1.00 92.50 114 ARG A C 1
ATOM 910 O O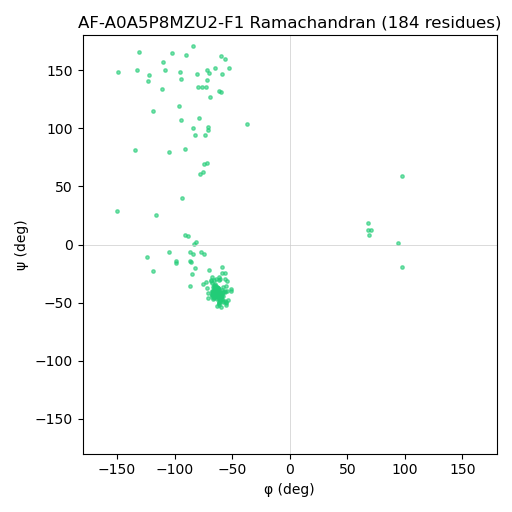 . ARG A 1 114 ? 22.450 0.320 -12.486 1.00 92.50 114 ARG A O 1
ATOM 917 N N . GLU A 1 115 ? 21.828 -1.443 -11.261 1.00 91.69 115 GLU A N 1
ATOM 918 C CA . GLU A 1 115 ? 21.934 -2.397 -12.373 1.00 91.69 115 GLU A CA 1
ATOM 919 C C . GLU A 1 115 ? 20.883 -2.125 -13.450 1.00 91.69 115 GLU A C 1
ATOM 921 O O . GLU A 1 115 ? 21.210 -2.111 -14.635 1.00 91.69 115 GLU A O 1
ATOM 926 N N . ILE A 1 116 ? 19.645 -1.816 -13.054 1.00 89.75 116 ILE A N 1
ATOM 927 C CA . ILE A 1 116 ? 18.593 -1.418 -13.995 1.00 89.75 116 ILE A CA 1
ATOM 928 C C . ILE A 1 116 ? 19.003 -0.154 -14.762 1.00 89.75 116 ILE A C 1
ATOM 930 O O . ILE A 1 116 ? 18.828 -0.096 -15.979 1.00 89.75 116 ILE A O 1
ATOM 934 N N . ARG A 1 117 ? 19.594 0.834 -14.080 1.00 91.88 117 ARG A N 1
ATOM 935 C CA . ARG A 1 117 ? 20.129 2.048 -14.710 1.00 91.88 117 ARG A CA 1
ATOM 936 C C . ARG A 1 117 ? 21.152 1.713 -15.804 1.00 91.88 117 ARG A C 1
ATOM 938 O O . ARG A 1 117 ? 21.004 2.184 -16.927 1.00 91.88 117 ARG A O 1
ATOM 945 N N . LEU A 1 118 ? 22.120 0.842 -15.516 1.00 91.69 118 LEU A N 1
ATOM 946 C CA . LEU A 1 118 ? 23.125 0.405 -16.497 1.00 91.69 118 LEU A CA 1
ATOM 947 C C . LEU A 1 118 ? 22.501 -0.338 -17.690 1.00 91.69 118 LEU A C 1
ATOM 949 O O . LEU A 1 118 ? 22.935 -0.172 -18.833 1.00 91.69 118 LEU A O 1
ATOM 953 N N . VAL A 1 119 ? 21.461 -1.143 -17.453 1.00 89.75 119 VAL A N 1
ATOM 954 C CA . VAL A 1 119 ? 20.711 -1.814 -18.528 1.00 89.75 119 VAL A CA 1
ATOM 955 C C . VAL A 1 119 ? 20.007 -0.792 -19.424 1.00 89.75 119 VAL A C 1
ATOM 957 O O . VAL A 1 119 ? 20.058 -0.924 -20.641 1.00 89.75 119 VAL A O 1
ATOM 960 N N . ILE A 1 120 ? 19.395 0.250 -18.857 1.00 88.94 120 ILE A N 1
ATOM 961 C CA . ILE A 1 120 ? 18.745 1.322 -19.632 1.00 88.94 120 ILE A CA 1
ATOM 962 C C . ILE A 1 120 ? 19.774 2.105 -20.455 1.00 88.94 120 ILE A C 1
ATOM 964 O O . ILE A 1 120 ? 19.528 2.380 -21.626 1.00 88.94 120 ILE A O 1
ATOM 968 N N . GLU A 1 121 ? 20.922 2.442 -19.864 1.00 88.81 121 GLU A N 1
ATOM 969 C CA . GLU A 1 121 ? 22.001 3.185 -20.532 1.00 88.81 121 GLU A CA 1
ATOM 970 C C . GLU A 1 121 ? 22.629 2.395 -21.689 1.00 88.81 121 GLU A C 1
ATOM 972 O O . GLU A 1 121 ? 22.997 2.970 -22.712 1.00 88.81 121 GLU A O 1
ATOM 977 N N . SER A 1 122 ? 22.731 1.072 -21.545 1.00 87.00 122 SER A N 1
ATOM 978 C CA . SER A 1 122 ? 23.261 0.180 -22.585 1.00 87.00 122 SER A CA 1
ATOM 979 C C . SER A 1 122 ? 22.210 -0.272 -23.605 1.00 87.00 122 SER A C 1
ATOM 981 O O . SER A 1 122 ? 22.561 -0.762 -24.684 1.00 87.00 122 SER A O 1
ATOM 983 N N . ALA A 1 123 ? 20.922 -0.096 -23.306 1.00 85.12 123 ALA A N 1
ATOM 984 C CA . ALA A 1 123 ? 19.847 -0.430 -24.221 1.00 85.12 123 ALA A CA 1
ATOM 985 C C . ALA A 1 123 ? 19.779 0.584 -25.375 1.00 85.12 123 ALA A C 1
ATOM 987 O O . ALA A 1 123 ? 19.809 1.798 -25.183 1.00 85.12 123 ALA A O 1
ATOM 988 N N . LYS A 1 124 ? 19.625 0.083 -26.607 1.00 82.69 124 LYS A N 1
ATOM 989 C CA . LYS A 1 124 ? 19.430 0.907 -27.816 1.00 82.69 124 LYS A CA 1
ATOM 990 C C . LYS A 1 124 ? 18.006 1.481 -27.879 1.00 82.69 124 LYS A C 1
ATOM 992 O O . LYS A 1 124 ? 17.233 1.144 -28.773 1.00 82.69 124 LYS A O 1
ATOM 997 N N . LEU A 1 125 ? 17.644 2.304 -26.900 1.00 83.94 125 LEU A N 1
ATOM 998 C CA . LEU A 1 125 ? 16.348 2.974 -26.796 1.00 83.94 125 LEU A CA 1
ATOM 999 C C . LEU A 1 125 ? 16.379 4.342 -27.490 1.00 83.94 125 LEU A C 1
ATOM 1001 O O . LEU A 1 125 ? 17.439 4.905 -27.758 1.00 83.94 125 LEU A O 1
ATOM 1005 N N . SER A 1 126 ? 15.201 4.899 -27.780 1.00 87.00 126 SER A N 1
ATOM 1006 C CA . SER A 1 126 ? 15.106 6.294 -28.219 1.00 87.00 126 SER A CA 1
ATOM 1007 C C . SER A 1 126 ? 15.392 7.245 -27.055 1.00 87.00 126 SER A C 1
ATOM 1009 O O . SER A 1 126 ? 15.047 6.942 -25.914 1.00 87.00 126 SER A O 1
ATOM 1011 N N . ASN A 1 127 ? 15.935 8.434 -27.340 1.00 86.31 127 ASN A N 1
ATOM 1012 C CA . ASN A 1 127 ? 16.267 9.436 -26.315 1.00 86.31 127 ASN A CA 1
ATOM 1013 C C . ASN A 1 127 ? 15.094 9.732 -25.360 1.00 86.31 127 ASN A C 1
ATOM 1015 O O . ASN A 1 127 ? 15.295 9.873 -24.157 1.00 86.31 127 ASN A O 1
ATOM 1019 N N . ALA A 1 128 ? 13.864 9.779 -25.885 1.00 84.69 128 ALA A N 1
ATOM 1020 C CA . ALA A 1 128 ? 12.659 9.992 -25.084 1.00 84.69 128 ALA A CA 1
ATOM 1021 C C . ALA A 1 128 ? 12.353 8.807 -24.150 1.00 84.69 128 ALA A C 1
ATOM 1023 O O . ALA A 1 128 ? 11.985 9.015 -22.995 1.00 84.69 128 ALA A O 1
ATOM 1024 N N . HIS A 1 129 ? 12.527 7.567 -24.620 1.00 82.88 129 HIS A N 1
ATOM 1025 C CA . HIS A 1 129 ? 12.359 6.381 -23.775 1.00 82.88 129 HIS A CA 1
ATOM 1026 C C . HIS A 1 129 ? 13.439 6.295 -22.700 1.00 82.88 129 HIS A C 1
ATOM 1028 O O . HIS A 1 129 ? 13.106 6.051 -21.543 1.00 82.88 129 HIS A O 1
ATOM 1034 N N . THR A 1 130 ? 14.701 6.551 -23.053 1.00 87.56 130 THR A N 1
ATOM 1035 C CA . THR A 1 130 ? 15.811 6.582 -22.094 1.00 87.56 130 THR A CA 1
ATOM 1036 C C . THR A 1 130 ? 15.554 7.616 -21.002 1.00 87.56 130 THR A C 1
ATOM 1038 O O . THR A 1 130 ? 15.614 7.280 -19.825 1.00 87.56 130 THR A O 1
ATOM 1041 N N . ALA A 1 131 ? 15.187 8.850 -21.364 1.00 86.56 131 ALA A N 1
ATOM 1042 C CA . ALA A 1 131 ? 14.907 9.906 -20.391 1.00 86.56 131 ALA A CA 1
ATOM 1043 C C . ALA A 1 131 ? 13.754 9.539 -19.439 1.00 86.56 131 ALA A C 1
ATOM 1045 O O . ALA A 1 131 ? 13.886 9.685 -18.224 1.00 86.56 131 ALA A O 1
ATOM 1046 N N . ASN A 1 132 ? 12.651 9.004 -19.972 1.00 84.94 132 ASN A N 1
ATOM 1047 C CA . ASN A 1 132 ? 11.512 8.585 -19.156 1.00 84.94 132 ASN A CA 1
ATOM 1048 C C . ASN A 1 132 ? 11.872 7.423 -18.218 1.00 84.94 132 ASN A C 1
ATOM 1050 O O . ASN A 1 132 ? 11.512 7.449 -17.044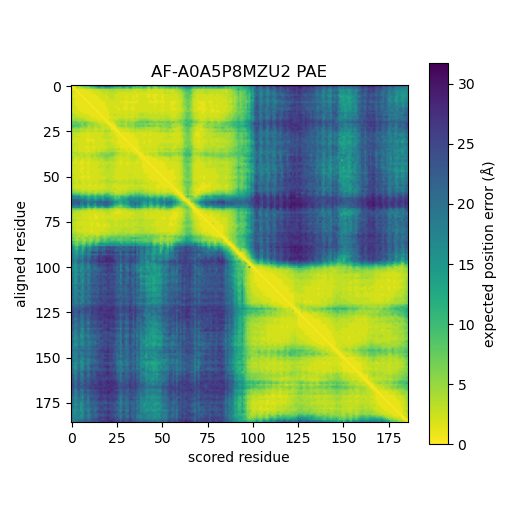 1.00 84.94 132 ASN A O 1
ATOM 1054 N N . ALA A 1 133 ? 12.596 6.417 -18.715 1.00 86.50 133 ALA A N 1
ATOM 1055 C CA . ALA A 1 133 ? 13.040 5.277 -17.917 1.00 86.50 133 ALA A CA 1
ATOM 1056 C C . ALA A 1 133 ? 13.986 5.719 -16.787 1.00 86.50 133 ALA A C 1
ATOM 1058 O O . ALA A 1 133 ? 13.796 5.330 -15.636 1.00 86.50 133 ALA A O 1
ATOM 1059 N N . MET A 1 134 ? 14.945 6.599 -17.088 1.00 90.00 134 MET A N 1
ATOM 1060 C CA . MET A 1 134 ? 15.873 7.154 -16.099 1.00 90.00 134 MET A CA 1
ATOM 1061 C C . MET A 1 134 ? 15.150 7.960 -15.014 1.00 90.00 134 MET A C 1
ATOM 1063 O O . MET A 1 134 ? 15.440 7.777 -13.834 1.00 90.00 134 MET A O 1
ATOM 1067 N N . ALA A 1 135 ? 14.164 8.783 -15.384 1.00 87.69 135 ALA A N 1
ATOM 1068 C CA . ALA A 1 135 ? 13.374 9.558 -14.425 1.00 87.69 135 ALA A CA 1
ATOM 1069 C C . ALA A 1 135 ? 12.580 8.665 -13.453 1.00 87.69 135 ALA A C 1
ATOM 1071 O O . ALA A 1 135 ? 12.455 8.982 -12.266 1.00 87.69 135 ALA A O 1
ATOM 1072 N N . LEU A 1 136 ? 12.060 7.533 -13.937 1.00 85.75 136 LEU A N 1
ATOM 1073 C CA . LEU A 1 136 ? 11.342 6.560 -13.111 1.00 85.75 136 LEU A CA 1
ATOM 1074 C C . LEU A 1 136 ? 12.270 5.872 -12.106 1.00 85.75 136 LEU A C 1
ATOM 1076 O O . LEU A 1 136 ? 11.911 5.753 -10.934 1.00 85.75 136 LEU A O 1
ATOM 1080 N N . ILE A 1 137 ? 13.467 5.466 -12.542 1.00 90.69 137 ILE A N 1
ATOM 1081 C CA . ILE A 1 137 ? 14.472 4.863 -11.657 1.00 90.69 137 ILE A CA 1
ATOM 1082 C C . ILE A 1 137 ? 14.961 5.872 -10.622 1.00 90.69 137 ILE A C 1
ATOM 1084 O O . ILE A 1 137 ? 14.979 5.556 -9.438 1.00 90.69 137 ILE A O 1
ATOM 1088 N N . GLU A 1 138 ? 15.264 7.104 -11.028 1.00 88.94 138 GLU A N 1
ATOM 1089 C CA . GLU A 1 138 ? 15.696 8.156 -10.104 1.00 88.94 138 GLU A CA 1
ATOM 1090 C C . GLU A 1 138 ? 14.616 8.479 -9.057 1.00 88.94 138 GLU A C 1
ATOM 1092 O O . GLU A 1 138 ? 14.915 8.686 -7.879 1.00 88.94 138 GLU A O 1
ATOM 1097 N N . SER A 1 139 ? 13.343 8.479 -9.462 1.00 84.31 139 SER A N 1
ATOM 1098 C CA . SER A 1 139 ? 12.216 8.662 -8.539 1.00 84.31 139 SER A CA 1
ATOM 1099 C C . SER A 1 139 ? 12.114 7.507 -7.539 1.00 84.31 139 SER A C 1
ATOM 1101 O O . SER A 1 139 ? 11.927 7.744 -6.347 1.00 84.31 139 SER A O 1
ATOM 1103 N N . ALA A 1 140 ? 12.287 6.263 -7.996 1.00 85.25 140 ALA A N 1
ATOM 1104 C CA . ALA A 1 140 ? 12.312 5.092 -7.124 1.00 85.25 140 ALA A CA 1
ATOM 1105 C C . ALA A 1 140 ? 13.497 5.124 -6.139 1.00 85.25 140 ALA A C 1
ATOM 1107 O O . ALA A 1 140 ? 13.298 4.872 -4.953 1.00 85.25 140 ALA A O 1
ATOM 1108 N N . GLU A 1 141 ? 14.700 5.497 -6.594 1.00 87.75 141 GLU A N 1
ATOM 1109 C CA . GLU A 1 141 ? 15.890 5.662 -5.744 1.00 87.75 141 GLU A CA 1
ATOM 1110 C C . GLU A 1 141 ? 15.643 6.691 -4.631 1.00 87.75 141 GLU A C 1
ATOM 1112 O O . GLU A 1 141 ? 15.879 6.404 -3.458 1.00 87.75 141 GLU A O 1
ATOM 1117 N N . LYS A 1 142 ? 15.096 7.866 -4.975 1.00 83.38 142 LYS A N 1
ATOM 1118 C CA . LYS A 1 142 ? 14.782 8.922 -3.997 1.00 83.38 142 LYS A CA 1
ATOM 1119 C C . LYS A 1 142 ? 13.752 8.478 -2.960 1.00 83.38 142 LYS A C 1
ATOM 1121 O O . LYS A 1 142 ? 13.886 8.817 -1.789 1.00 83.38 142 LYS A O 1
ATOM 1126 N N . LEU A 1 143 ? 12.732 7.725 -3.373 1.00 77.94 143 LEU A N 1
ATOM 1127 C CA . LEU A 1 143 ? 11.691 7.239 -2.464 1.00 77.94 143 LEU A CA 1
ATOM 1128 C C . LEU A 1 143 ? 12.217 6.189 -1.474 1.00 77.94 143 LEU A C 1
ATOM 1130 O O . LEU A 1 143 ? 11.745 6.150 -0.339 1.00 77.94 143 LEU A O 1
ATOM 1134 N N . ILE A 1 144 ? 13.207 5.380 -1.862 1.00 83.25 144 ILE A N 1
ATOM 1135 C CA . ILE A 1 144 ? 13.835 4.381 -0.975 1.00 83.25 144 ILE A CA 1
ATOM 1136 C C . ILE A 1 144 ? 14.632 5.029 0.158 1.00 83.25 144 ILE A C 1
ATOM 1138 O O . ILE A 1 144 ? 14.689 4.477 1.253 1.00 83.25 144 ILE A O 1
ATOM 1142 N N . GLU A 1 145 ? 15.233 6.191 -0.092 1.00 77.38 145 GLU A N 1
ATOM 1143 C CA . GLU A 1 145 ? 16.034 6.924 0.900 1.00 77.38 145 GLU A CA 1
ATOM 1144 C C . GLU A 1 145 ? 15.169 7.672 1.929 1.00 77.38 145 GLU A C 1
ATOM 1146 O O . GLU A 1 145 ? 15.682 8.240 2.894 1.00 77.38 145 GLU A O 1
ATOM 1151 N N . THR A 1 146 ? 13.844 7.691 1.757 1.00 73.62 146 THR A N 1
ATOM 1152 C CA . THR A 1 146 ? 12.965 8.299 2.759 1.00 73.62 146 THR A CA 1
ATOM 1153 C C . THR A 1 146 ? 12.923 7.444 4.036 1.00 73.62 146 THR A C 1
ATOM 1155 O O . THR A 1 146 ? 13.015 6.218 3.961 1.00 73.62 146 THR A O 1
ATOM 1158 N N . PRO A 1 147 ? 12.765 8.052 5.232 1.00 61.75 147 PRO A N 1
ATOM 1159 C CA . PRO A 1 147 ? 12.686 7.305 6.493 1.00 61.75 147 PRO A CA 1
ATOM 1160 C C . PRO A 1 147 ? 11.572 6.248 6.523 1.00 61.75 147 PRO A C 1
ATOM 1162 O O . PRO A 1 147 ? 11.674 5.268 7.256 1.00 61.75 147 PRO A O 1
ATOM 1165 N N . ASP A 1 148 ? 10.531 6.445 5.711 1.00 62.91 148 ASP A N 1
ATOM 1166 C CA . ASP A 1 148 ? 9.397 5.541 5.541 1.00 62.91 148 ASP A CA 1
ATOM 1167 C C . ASP A 1 148 ? 9.092 5.375 4.038 1.00 62.91 148 ASP A C 1
ATOM 1169 O O . ASP A 1 148 ? 8.240 6.088 3.497 1.00 62.91 148 ASP A O 1
ATOM 1173 N N . PRO A 1 149 ? 9.832 4.497 3.330 1.00 68.31 149 PRO A N 1
ATOM 1174 C CA . PRO A 1 149 ? 9.719 4.368 1.884 1.00 68.31 149 PRO A CA 1
ATOM 1175 C C . PRO A 1 149 ? 8.317 3.981 1.431 1.00 68.31 149 PRO A C 1
ATOM 1177 O O . PRO A 1 149 ? 7.733 2.998 1.892 1.00 68.31 149 PRO A O 1
ATOM 1180 N N . LEU A 1 150 ? 7.802 4.719 0.446 1.00 69.81 150 LEU A N 1
ATOM 1181 C CA . LEU A 1 150 ? 6.512 4.452 -0.187 1.00 69.81 150 LEU A CA 1
ATOM 1182 C C . LEU A 1 150 ? 6.616 3.244 -1.132 1.00 69.81 150 LEU A C 1
ATOM 1184 O O . LEU A 1 150 ? 6.536 3.389 -2.349 1.00 69.81 150 LEU A O 1
ATOM 1188 N N . TRP A 1 151 ? 6.795 2.039 -0.587 1.00 74.56 151 TRP A N 1
ATOM 1189 C CA . TRP A 1 151 ? 6.963 0.802 -1.364 1.00 74.56 151 TRP A CA 1
ATOM 1190 C C . TRP A 1 151 ? 5.898 0.552 -2.436 1.00 74.56 151 TRP A C 1
ATOM 1192 O O . TRP A 1 151 ? 6.278 0.133 -3.530 1.00 74.56 151 TRP A O 1
ATOM 1202 N N . PRO A 1 152 ? 4.602 0.834 -2.206 1.00 68.38 152 PRO A N 1
ATOM 1203 C CA . PRO A 1 152 ? 3.594 0.690 -3.255 1.00 68.38 152 PRO A CA 1
ATOM 1204 C C . PRO A 1 152 ? 3.865 1.617 -4.442 1.00 68.38 152 PRO A C 1
ATOM 1206 O O . PRO A 1 152 ? 3.777 1.199 -5.594 1.00 68.38 152 PRO A O 1
ATOM 1209 N N . GLU A 1 153 ? 4.259 2.857 -4.158 1.00 69.06 153 GLU A N 1
ATOM 1210 C CA . GLU A 1 153 ? 4.574 3.853 -5.177 1.00 69.06 153 GLU A CA 1
ATOM 1211 C C . GLU A 1 153 ? 5.880 3.510 -5.898 1.00 69.06 153 GLU A C 1
ATOM 1213 O O . GLU A 1 153 ? 5.931 3.542 -7.125 1.00 69.06 153 GLU A O 1
ATOM 1218 N N . ILE A 1 154 ? 6.904 3.067 -5.163 1.00 79.75 154 ILE A N 1
ATOM 1219 C CA . ILE A 1 154 ? 8.150 2.541 -5.734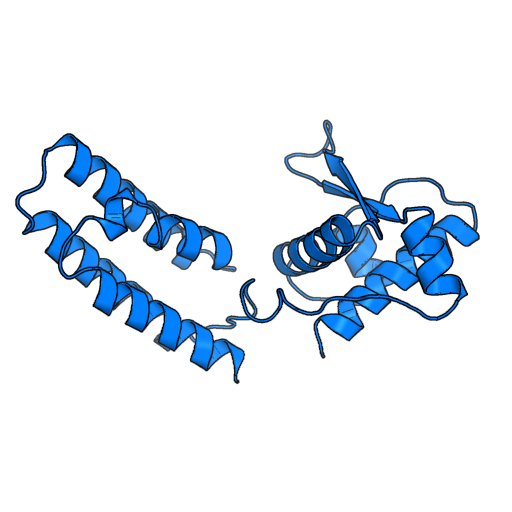 1.00 79.75 154 ILE A CA 1
ATOM 1220 C C . ILE A 1 154 ? 7.830 1.396 -6.703 1.00 79.75 154 ILE A C 1
ATOM 1222 O O . ILE A 1 154 ? 8.250 1.424 -7.857 1.00 79.75 154 ILE A O 1
ATOM 1226 N N . MET A 1 155 ? 7.020 0.420 -6.290 1.00 75.44 155 MET A N 1
ATOM 1227 C CA . MET A 1 155 ? 6.638 -0.703 -7.148 1.00 75.44 155 MET A CA 1
ATOM 1228 C C . MET A 1 155 ? 5.790 -0.276 -8.347 1.00 75.44 155 MET A C 1
ATOM 1230 O O . MET A 1 155 ? 5.948 -0.842 -9.431 1.00 75.44 155 MET A O 1
ATOM 1234 N N . ARG A 1 156 ? 4.928 0.734 -8.193 1.00 76.31 156 ARG A N 1
ATOM 1235 C CA . ARG A 1 156 ? 4.159 1.320 -9.297 1.00 76.31 156 ARG A CA 1
ATOM 1236 C C . ARG A 1 156 ? 5.081 1.942 -10.347 1.00 76.31 156 ARG A C 1
ATOM 1238 O O . ARG A 1 156 ? 4.885 1.703 -11.537 1.00 76.31 156 ARG A O 1
ATOM 1245 N N . LEU A 1 157 ? 6.097 2.695 -9.920 1.00 79.19 157 LEU A N 1
ATOM 1246 C CA . LEU A 1 157 ? 7.099 3.290 -10.810 1.00 79.19 157 LEU A CA 1
ATOM 1247 C C . LEU A 1 157 ? 7.907 2.208 -11.536 1.00 79.19 157 LEU A C 1
ATOM 1249 O O . LEU A 1 157 ? 8.054 2.254 -12.759 1.00 79.19 157 LEU A O 1
ATOM 1253 N N . LEU A 1 158 ? 8.366 1.202 -10.790 1.00 81.50 158 LEU A N 1
ATOM 1254 C CA . LEU A 1 158 ? 9.199 0.114 -11.300 1.00 81.50 158 LEU A CA 1
ATOM 1255 C C . LEU A 1 158 ? 8.470 -0.819 -12.276 1.00 81.50 158 LEU A C 1
ATOM 1257 O O . LEU A 1 158 ? 9.095 -1.378 -13.172 1.00 81.50 158 LEU A O 1
ATOM 1261 N N . ARG A 1 159 ? 7.148 -0.958 -12.150 1.00 76.31 159 ARG A N 1
ATOM 1262 C CA . ARG A 1 159 ? 6.302 -1.741 -13.070 1.00 76.31 159 ARG A CA 1
ATOM 1263 C C . ARG A 1 159 ? 5.734 -0.921 -14.228 1.00 76.31 159 ARG A C 1
ATOM 1265 O O . ARG A 1 159 ? 4.866 -1.408 -14.951 1.00 76.31 159 ARG A O 1
ATOM 1272 N N . SER A 1 160 ? 6.172 0.323 -14.396 1.00 75.38 160 SER A N 1
ATOM 1273 C CA . SER A 1 160 ? 5.683 1.163 -15.485 1.00 75.38 160 SER A CA 1
ATOM 1274 C C . SER A 1 160 ? 5.956 0.521 -16.860 1.00 75.38 160 SER A C 1
ATOM 1276 O O . SER A 1 160 ? 6.994 -0.126 -17.050 1.00 75.38 160 SER A O 1
ATOM 1278 N N . PRO A 1 161 ? 5.068 0.725 -17.853 1.00 75.00 161 PRO A N 1
ATOM 1279 C CA . PRO A 1 161 ? 5.252 0.188 -19.205 1.00 75.00 161 PRO A CA 1
ATOM 1280 C C . PRO A 1 161 ? 6.590 0.588 -19.841 1.00 75.00 161 PRO A C 1
ATOM 1282 O O . PRO A 1 161 ? 7.185 -0.190 -20.582 1.00 75.00 161 PRO A O 1
ATOM 1285 N N . THR A 1 162 ? 7.090 1.776 -19.495 1.00 79.00 162 THR A N 1
ATOM 1286 C CA . THR A 1 162 ? 8.382 2.307 -19.941 1.00 79.00 162 THR A CA 1
ATOM 1287 C C . THR A 1 162 ? 9.555 1.404 -19.553 1.00 79.00 162 THR A C 1
ATOM 1289 O O . THR A 1 162 ? 10.474 1.234 -20.346 1.00 79.00 162 THR A O 1
ATOM 1292 N N . LEU A 1 163 ? 9.526 0.812 -18.353 1.00 77.75 163 LEU A N 1
ATOM 1293 C CA . LEU A 1 163 ? 10.566 -0.106 -17.876 1.00 77.75 163 LEU A CA 1
ATOM 1294 C C . LEU A 1 163 ? 10.302 -1.547 -18.322 1.00 77.75 163 LEU A C 1
ATOM 1296 O O . LEU A 1 163 ? 11.237 -2.262 -18.674 1.00 77.75 163 LEU A O 1
ATOM 1300 N N . ALA A 1 164 ? 9.032 -1.960 -18.368 1.00 72.62 164 ALA A N 1
ATOM 1301 C CA . ALA A 1 164 ? 8.641 -3.295 -18.822 1.00 72.62 164 ALA A CA 1
ATOM 1302 C C . ALA A 1 164 ? 9.037 -3.571 -20.286 1.00 72.62 164 ALA A C 1
ATOM 1304 O O . ALA A 1 164 ? 9.291 -4.718 -20.648 1.00 72.62 164 ALA A O 1
ATOM 1305 N N . GLY A 1 165 ? 9.118 -2.527 -21.117 1.00 70.56 165 GLY A N 1
ATOM 1306 C CA . GLY A 1 165 ? 9.540 -2.622 -22.517 1.00 70.56 165 GLY A CA 1
ATOM 1307 C C . GLY A 1 165 ? 11.045 -2.829 -22.738 1.00 70.56 165 GLY A C 1
ATOM 1308 O O . GLY A 1 165 ? 11.455 -3.074 -23.872 1.00 70.56 165 GLY A O 1
ATOM 1309 N N . VAL A 1 166 ? 11.883 -2.743 -21.698 1.00 79.69 166 VAL A N 1
ATOM 1310 C CA . VAL A 1 166 ? 13.340 -2.896 -21.827 1.00 79.69 166 VAL A CA 1
ATOM 1311 C C . VAL A 1 166 ? 13.748 -4.334 -21.506 1.00 79.69 166 VAL A C 1
ATOM 1313 O O . VAL A 1 166 ? 13.552 -4.843 -20.399 1.00 79.69 166 VAL A O 1
ATOM 1316 N N . THR A 1 167 ? 14.353 -5.004 -22.487 1.00 76.88 167 THR A N 1
ATOM 1317 C CA . THR A 1 167 ? 14.824 -6.388 -22.336 1.00 76.88 167 THR A CA 1
ATOM 1318 C C . THR A 1 167 ? 15.890 -6.475 -21.239 1.00 76.88 167 THR A C 1
ATOM 1320 O O . THR A 1 167 ? 16.826 -5.684 -21.221 1.00 76.88 167 THR A O 1
ATOM 1323 N N . GLY A 1 168 ? 15.751 -7.436 -20.320 1.00 75.44 168 GLY A N 1
ATOM 1324 C CA . GLY A 1 168 ? 16.682 -7.649 -19.202 1.00 75.44 168 GLY A CA 1
ATOM 1325 C C . GLY A 1 168 ? 16.254 -7.020 -17.869 1.00 75.44 168 GLY A C 1
ATOM 1326 O O . GLY A 1 168 ? 16.680 -7.498 -16.821 1.00 75.44 168 GLY A O 1
ATOM 1327 N N . ILE A 1 169 ? 15.340 -6.039 -17.869 1.00 83.00 169 ILE A N 1
ATOM 1328 C CA . ILE A 1 169 ? 14.862 -5.401 -16.626 1.00 83.00 169 ILE A CA 1
ATOM 1329 C C . ILE A 1 169 ? 13.940 -6.330 -15.814 1.00 83.00 169 ILE A C 1
ATOM 1331 O O . ILE A 1 169 ? 13.964 -6.299 -14.585 1.00 83.00 169 ILE A O 1
ATOM 1335 N N . ALA A 1 170 ? 13.163 -7.204 -16.465 1.00 78.38 170 ALA A N 1
ATOM 1336 C CA . ALA A 1 170 ? 12.181 -8.061 -15.789 1.00 78.38 170 ALA A CA 1
ATOM 1337 C C . ALA A 1 170 ? 12.788 -8.943 -14.678 1.00 78.38 170 ALA A C 1
ATOM 1339 O O . ALA A 1 170 ? 12.195 -9.076 -13.609 1.00 78.38 170 ALA A O 1
ATOM 1340 N N . GLY A 1 171 ? 13.984 -9.503 -14.895 1.00 78.06 171 GLY A N 1
ATOM 1341 C CA . GLY A 1 171 ? 14.675 -10.316 -13.887 1.00 78.06 171 GLY A CA 1
ATOM 1342 C C . GLY A 1 171 ? 15.105 -9.503 -12.662 1.00 78.06 171 GLY A C 1
ATOM 1343 O O . GLY A 1 171 ? 14.923 -9.942 -11.529 1.00 78.06 171 GLY A O 1
ATOM 1344 N N . LEU A 1 172 ? 15.592 -8.282 -12.887 1.00 84.62 172 LEU A N 1
ATOM 1345 C CA . LEU A 1 172 ? 15.988 -7.354 -11.826 1.00 84.62 172 LEU A CA 1
ATOM 1346 C C . LEU A 1 172 ? 14.770 -6.890 -11.012 1.00 84.62 172 LEU A C 1
ATOM 1348 O O . LEU A 1 172 ? 14.803 -6.877 -9.783 1.00 84.62 172 LEU A O 1
ATOM 1352 N N . LEU A 1 173 ? 13.647 -6.605 -11.677 1.00 80.88 173 LEU A N 1
ATOM 1353 C CA . LEU A 1 173 ? 12.388 -6.286 -10.999 1.00 80.88 173 LEU A CA 1
ATOM 1354 C C . LEU A 1 173 ? 11.879 -7.447 -10.142 1.00 80.88 173 LEU A C 1
ATOM 1356 O O . LEU A 1 173 ? 11.416 -7.226 -9.023 1.00 80.88 173 LEU A O 1
ATOM 1360 N N . MET A 1 174 ? 11.993 -8.682 -10.633 1.00 77.50 174 MET A N 1
ATOM 1361 C CA . MET A 1 174 ? 11.625 -9.868 -9.858 1.00 77.50 174 MET A CA 1
ATOM 1362 C C . MET A 1 174 ? 12.510 -10.049 -8.620 1.00 77.50 174 MET A C 1
ATOM 1364 O O . MET A 1 174 ? 11.989 -10.424 -7.572 1.00 77.50 174 MET A O 1
ATOM 1368 N N . ALA A 1 175 ? 13.804 -9.723 -8.694 1.00 82.81 175 ALA A N 1
ATOM 1369 C CA . ALA A 1 175 ? 14.691 -9.745 -7.530 1.00 82.81 175 ALA A CA 1
ATOM 1370 C C . ALA A 1 175 ? 14.249 -8.738 -6.450 1.00 82.81 175 ALA A C 1
ATOM 1372 O O . ALA A 1 175 ? 14.196 -9.086 -5.270 1.00 82.81 175 ALA A O 1
ATOM 1373 N N . ILE A 1 176 ? 13.832 -7.525 -6.841 1.00 81.69 176 ILE A N 1
ATOM 1374 C CA . ILE A 1 176 ? 13.250 -6.548 -5.902 1.00 81.69 176 ILE A CA 1
ATOM 1375 C C . ILE A 1 176 ? 11.973 -7.115 -5.271 1.00 81.69 176 ILE A C 1
ATOM 1377 O O . ILE A 1 176 ? 11.826 -7.083 -4.051 1.00 81.69 176 ILE A O 1
ATOM 1381 N N . VAL A 1 177 ? 11.071 -7.694 -6.073 1.00 77.19 177 VAL A N 1
ATOM 1382 C CA . VAL A 1 177 ? 9.837 -8.321 -5.565 1.00 77.19 177 VAL A CA 1
ATOM 1383 C C . VAL A 1 177 ? 10.147 -9.429 -4.556 1.00 77.19 177 VAL A C 1
ATOM 1385 O O . VAL A 1 177 ? 9.478 -9.506 -3.533 1.00 77.19 177 VAL A O 1
ATOM 1388 N N . GLN A 1 178 ? 11.162 -10.259 -4.795 1.00 77.19 178 GLN A N 1
ATOM 1389 C CA . GLN A 1 178 ? 11.562 -11.320 -3.867 1.00 77.19 178 GLN A CA 1
ATOM 1390 C C . GLN A 1 178 ? 12.073 -10.777 -2.531 1.00 77.19 178 GLN A C 1
ATOM 1392 O O . GLN A 1 178 ? 11.677 -11.293 -1.489 1.00 77.19 178 GLN A O 1
ATOM 1397 N N . ILE A 1 179 ? 12.896 -9.722 -2.545 1.00 80.44 179 ILE A N 1
ATOM 1398 C CA . ILE A 1 179 ? 13.375 -9.067 -1.317 1.00 80.44 179 ILE A CA 1
ATOM 1399 C C . ILE A 1 179 ? 12.193 -8.539 -0.501 1.00 80.44 179 ILE A C 1
ATOM 1401 O O . ILE A 1 179 ? 12.133 -8.741 0.713 1.00 80.44 179 ILE A O 1
ATOM 1405 N N . LEU A 1 180 ? 11.237 -7.899 -1.177 1.00 73.88 180 LEU A N 1
ATOM 1406 C CA . LEU A 1 180 ? 10.021 -7.402 -0.549 1.00 73.88 180 LEU A CA 1
ATOM 1407 C C . LEU A 1 180 ? 9.193 -8.561 0.027 1.00 73.88 180 LEU A C 1
ATOM 1409 O O . LEU A 1 180 ? 8.904 -8.569 1.218 1.00 73.88 180 LEU A O 1
ATOM 1413 N N . MET A 1 181 ? 8.882 -9.594 -0.759 1.00 69.50 181 MET A N 1
ATOM 1414 C CA . MET A 1 181 ? 8.111 -10.752 -0.282 1.00 69.50 181 MET A CA 1
ATOM 1415 C C . MET A 1 181 ? 8.768 -11.451 0.914 1.00 69.50 181 MET A C 1
ATOM 1417 O O . MET A 1 181 ? 8.074 -11.794 1.869 1.00 69.50 181 MET A O 1
ATOM 1421 N N . ALA A 1 182 ? 10.095 -11.608 0.902 1.00 71.06 182 ALA A N 1
ATOM 1422 C CA . ALA A 1 182 ? 10.834 -12.165 2.031 1.00 71.06 182 ALA A CA 1
ATOM 1423 C C . ALA A 1 182 ? 10.651 -11.314 3.298 1.00 71.06 182 ALA A C 1
ATOM 1425 O O . ALA A 1 182 ? 10.388 -11.860 4.367 1.00 71.06 182 ALA A O 1
ATOM 1426 N N . ALA A 1 183 ? 10.696 -9.985 3.169 1.00 67.50 183 ALA A N 1
ATOM 1427 C CA . ALA A 1 183 ? 10.465 -9.056 4.275 1.00 67.50 183 ALA A CA 1
ATOM 1428 C C . ALA A 1 183 ? 9.006 -9.014 4.771 1.00 67.50 183 ALA A C 1
ATOM 1430 O O . ALA A 1 183 ? 8.769 -8.608 5.901 1.00 67.50 183 ALA A O 1
ATOM 1431 N N . ALA A 1 184 ? 8.024 -9.411 3.954 1.00 61.16 184 ALA A N 1
ATOM 1432 C CA . ALA A 1 184 ? 6.629 -9.542 4.395 1.00 61.16 184 ALA A CA 1
ATOM 1433 C C . ALA A 1 184 ? 6.339 -10.870 5.113 1.00 61.16 184 ALA A C 1
ATOM 1435 O O . ALA A 1 184 ? 5.336 -10.970 5.819 1.00 61.16 184 ALA A O 1
ATOM 1436 N N . SER A 1 185 ? 7.180 -11.888 4.908 1.00 54.78 185 SER A N 1
ATOM 1437 C CA . SER A 1 185 ? 7.048 -13.202 5.556 1.00 54.78 185 SER A CA 1
ATOM 1438 C C . SER A 1 185 ? 7.713 -13.293 6.936 1.00 54.78 185 SER A C 1
ATOM 1440 O O . SER A 1 185 ? 7.446 -14.242 7.673 1.00 54.78 185 SER A O 1
ATOM 1442 N N . SER A 1 186 ? 8.566 -12.320 7.264 1.00 48.47 186 SER A N 1
ATOM 1443 C CA . SER A 1 186 ? 9.278 -12.155 8.539 1.00 48.47 186 SER A CA 1
ATOM 1444 C C . SER A 1 186 ? 8.533 -11.234 9.497 1.00 48.47 186 SER A C 1
ATOM 1446 O O . SER A 1 186 ? 8.456 -11.572 10.697 1.00 48.47 186 SER A O 1
#

Secondary structure (DSSP, 8-state):
--HHHHHHHHHHHHHHHHHTT----B-HHHHHHHHT--S-HHHHHHHHHHHHHTTSEEEEE-TTSTT-EEEEE-HHHHHHHHHT-------STTTS------HHHHHHHHHHHHHHHHHHHHS---HHHHHHHHHHHHHHHHHHTSSS--HHHHHHHHT-HHHHTSTTHHHHHHHHHHHHHHHHH-